Protein AF-0000000072076538 (afdb_homodimer)

pLDDT: mean 88.98, std 15.8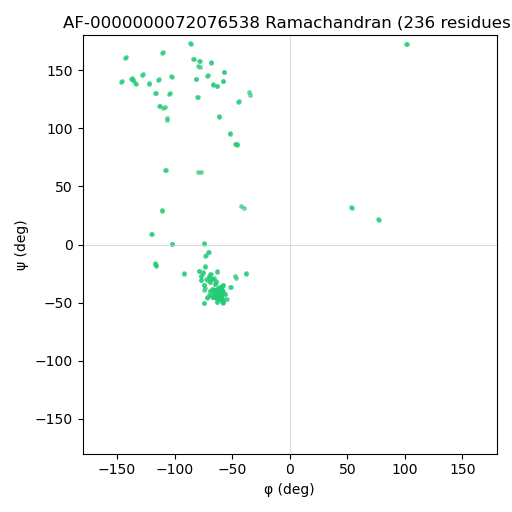, range [35.44, 98.56]

Radius of gyration: 20.73 Å; Cα contacts (8 Å, |Δi|>4): 293; chains: 2; bounding box: 27×73×49 Å

Structure (mmCIF, N/CA/C/O backbone):
data_AF-0000000072076538-model_v1
#
loop_
_entity.id
_entity.type
_entity.pdbx_description
1 polymer 'HxlR family transcriptional regulator'
#
loop_
_atom_site.group_PDB
_atom_site.id
_atom_site.type_symbol
_atom_site.label_atom_id
_atom_site.label_alt_id
_atom_site.label_comp_id
_atom_site.label_asym_id
_atom_site.label_entity_id
_atom_site.label_seq_id
_atom_site.pdbx_PDB_ins_code
_atom_site.Cartn_x
_atom_site.Cartn_y
_atom_site.Cartn_z
_atom_site.occupancy
_atom_site.B_iso_or_equiv
_atom_site.auth_seq_id
_atom_site.auth_comp_id
_atom_site.auth_asym_id
_atom_site.auth_atom_id
_atom_site.pdbx_PDB_model_num
ATOM 1 N N . MET A 1 1 ? 7.16 34.156 0.889 1 35.44 1 MET A N 1
ATOM 2 C CA . MET A 1 1 ? 7.516 33.219 -0.181 1 35.44 1 MET A CA 1
ATOM 3 C C . MET A 1 1 ? 6.379 32.25 -0.45 1 35.44 1 MET A C 1
ATOM 5 O O . MET A 1 1 ? 5.859 31.609 0.477 1 35.44 1 MET A O 1
ATOM 9 N N . ARG A 1 2 ? 5.633 32.438 -1.339 1 42 2 ARG A N 1
ATOM 10 C CA . ARG A 1 2 ? 4.449 31.688 -1.769 1 42 2 ARG A CA 1
ATOM 11 C C . ARG A 1 2 ? 4.73 30.188 -1.84 1 42 2 ARG A C 1
ATOM 13 O O . ARG A 1 2 ? 5.652 29.766 -2.537 1 42 2 ARG A O 1
ATOM 20 N N . LYS A 1 3 ? 4.543 29.547 -0.643 1 49.81 3 LYS A N 1
ATOM 21 C CA . LYS A 1 3 ? 4.961 28.156 -0.48 1 49.81 3 LYS A CA 1
ATOM 22 C C . LYS A 1 3 ? 4.52 27.312 -1.669 1 49.81 3 LYS A C 1
ATOM 24 O O . LYS A 1 3 ? 3.354 27.344 -2.066 1 49.81 3 LYS A O 1
ATOM 29 N N . ASN A 1 4 ? 5.406 27.344 -2.715 1 45.56 4 ASN A N 1
ATOM 30 C CA . ASN A 1 4 ? 5.152 26.672 -3.99 1 45.56 4 ASN A CA 1
ATOM 31 C C . ASN A 1 4 ? 4.496 25.312 -3.795 1 45.56 4 ASN A C 1
ATOM 33 O O . ASN A 1 4 ? 5.117 24.281 -4.059 1 45.56 4 ASN A O 1
ATOM 37 N N . ILE A 1 5 ? 3.754 25.281 -2.785 1 50.38 5 ILE A N 1
ATOM 38 C CA . ILE A 1 5 ? 3.004 24.047 -2.521 1 50.38 5 ILE A CA 1
ATOM 39 C C . ILE A 1 5 ? 2.312 23.578 -3.799 1 50.38 5 ILE A C 1
ATOM 41 O O . ILE A 1 5 ? 2.129 22.375 -4.008 1 50.38 5 ILE A O 1
ATOM 45 N N . PHE A 1 6 ? 1.953 24.516 -4.805 1 49.22 6 PHE A N 1
ATOM 46 C CA . PHE A 1 6 ? 1.071 24.281 -5.941 1 49.22 6 PHE A CA 1
ATOM 47 C C . PHE A 1 6 ? 1.783 23.453 -7.016 1 49.22 6 PHE A C 1
ATOM 49 O O . PHE A 1 6 ? 1.155 23 -7.969 1 49.22 6 PHE A O 1
ATOM 56 N N . LEU A 1 7 ? 3.029 23.5 -7.039 1 49.69 7 LEU A N 1
ATOM 57 C CA . LEU A 1 7 ? 3.654 22.922 -8.227 1 49.69 7 LEU A CA 1
ATOM 58 C C . LEU A 1 7 ? 3.592 21.391 -8.18 1 49.69 7 LEU A C 1
ATOM 60 O O . LEU A 1 7 ? 4.297 20.719 -8.93 1 49.69 7 LEU A O 1
ATOM 64 N N . LEU A 1 8 ? 3.018 20.984 -7.16 1 54.16 8 LEU A N 1
ATOM 65 C CA . LEU A 1 8 ? 3.031 19.516 -7.18 1 54.16 8 LEU A CA 1
ATOM 66 C C . LEU A 1 8 ? 1.934 18.984 -8.086 1 54.16 8 LEU A C 1
ATOM 68 O O . LEU A 1 8 ? 0.91 19.641 -8.289 1 54.16 8 LEU A O 1
ATOM 72 N N . PRO A 1 9 ? 2.277 18.188 -8.953 1 51.66 9 PRO A N 1
ATOM 73 C CA . PRO A 1 9 ? 1.287 17.656 -9.898 1 51.66 9 PRO A CA 1
ATOM 74 C C . PRO A 1 9 ? -0.091 17.469 -9.266 1 51.66 9 PRO A C 1
ATOM 76 O O . PRO A 1 9 ? -0.195 17.234 -8.062 1 51.66 9 PRO A O 1
ATOM 79 N N . THR A 1 10 ? -1.035 18.031 -9.977 1 51.94 10 THR A N 1
ATOM 80 C CA . THR A 1 10 ? -2.441 17.984 -9.594 1 51.94 10 THR A CA 1
ATOM 81 C C . THR A 1 10 ? -2.832 16.578 -9.141 1 51.94 10 THR A C 1
ATOM 83 O O . THR A 1 10 ? -2.383 15.594 -9.727 1 51.94 10 THR A O 1
ATOM 86 N N . ALA A 1 11 ? -3.342 16.422 -7.98 1 52.22 11 ALA A N 1
ATOM 87 C CA . ALA A 1 11 ? -3.854 15.195 -7.387 1 52.22 11 ALA A CA 1
ATOM 88 C C . ALA A 1 11 ? -4.586 14.352 -8.422 1 52.22 11 ALA A C 1
ATOM 90 O O . ALA A 1 11 ? -4.871 13.172 -8.18 1 52.22 11 ALA A O 1
ATOM 91 N N . GLY A 1 12 ? -5.105 14.992 -9.516 1 48.94 12 GLY A N 1
ATOM 92 C CA . GLY A 1 12 ? -5.898 14.258 -10.492 1 48.94 12 GLY A CA 1
ATOM 93 C C . GLY A 1 12 ? -5.102 13.195 -11.234 1 48.94 12 GLY A C 1
ATOM 94 O O . GLY A 1 12 ? -5.676 12.328 -11.891 1 48.94 12 GLY A O 1
ATOM 95 N N . SER A 1 13 ? -3.885 13.5 -11.438 1 57.84 13 SER A N 1
ATOM 96 C CA . SER A 1 13 ? -3.137 12.547 -12.25 1 57.84 13 SER A CA 1
ATOM 97 C C . SER A 1 13 ? -2.855 11.266 -11.484 1 57.84 13 SER A C 1
ATOM 99 O O . SER A 1 13 ? -2.863 11.258 -10.25 1 57.84 13 SER A O 1
ATOM 101 N N . GLU A 1 14 ? -2.861 10.125 -12.172 1 72.12 14 GLU A N 1
ATOM 102 C CA . GLU A 1 14 ? -2.674 8.797 -11.594 1 72.12 14 GLU A CA 1
ATOM 103 C C . GLU A 1 14 ? -1.41 8.742 -10.742 1 72.12 14 GLU A C 1
ATOM 105 O O . GLU A 1 14 ? -0.301 8.898 -11.25 1 72.12 14 GLU A O 1
ATOM 110 N N . CYS A 1 15 ? -1.519 8.922 -9.484 1 86 15 CYS A N 1
ATOM 111 C CA . CYS A 1 15 ? -0.41 8.812 -8.539 1 86 15 CYS A CA 1
ATOM 112 C C . CYS A 1 15 ? 0.175 7.402 -8.555 1 86 15 CYS A C 1
ATOM 114 O O . CYS A 1 15 ? -0.508 6.438 -8.211 1 86 15 CYS A O 1
ATOM 116 N N . PRO A 1 16 ? 1.368 7.316 -9.094 1 91.38 16 PRO A N 1
ATOM 117 C CA . PRO A 1 16 ? 1.986 5.996 -9.195 1 91.38 16 PRO A CA 1
ATOM 118 C C . PRO A 1 16 ? 1.987 5.238 -7.871 1 91.38 16 PRO A C 1
ATOM 120 O O . PRO A 1 16 ? 1.795 4.02 -7.852 1 91.38 16 PRO A O 1
ATOM 123 N N . MET A 1 17 ? 2.182 5.965 -6.824 1 94.19 17 MET A N 1
ATOM 124 C CA . MET A 1 17 ? 2.201 5.305 -5.523 1 94.19 17 MET A CA 1
ATOM 125 C C . MET A 1 17 ? 0.845 4.684 -5.207 1 94.19 17 MET A C 1
ATOM 127 O O . MET A 1 17 ? 0.774 3.553 -4.719 1 94.19 17 MET A O 1
ATOM 131 N N . VAL A 1 18 ? -0.155 5.418 -5.535 1 93 18 VAL A N 1
ATOM 132 C CA . VAL A 1 18 ? -1.506 4.918 -5.301 1 93 18 VAL A CA 1
ATOM 133 C C . VAL A 1 18 ? -1.766 3.695 -6.176 1 93 18 VAL A C 1
ATOM 135 O O . VAL A 1 18 ? -2.369 2.719 -5.723 1 93 18 VAL A O 1
ATOM 138 N N . GLY A 1 19 ? -1.309 3.742 -7.398 1 92.69 19 GLY A N 1
ATOM 139 C CA . GLY A 1 19 ? -1.406 2.58 -8.266 1 92.69 19 GLY A CA 1
ATOM 140 C C . GLY A 1 19 ? -0.761 1.34 -7.676 1 92.69 19 GLY A C 1
ATOM 141 O O . GLY A 1 19 ? -1.318 0.244 -7.762 1 92.69 19 GLY A O 1
ATOM 142 N N . PHE A 1 20 ? 0.38 1.576 -7.105 1 95 20 PHE A N 1
ATOM 143 C CA . PHE A 1 20 ? 1.08 0.465 -6.473 1 95 20 PHE A CA 1
ATOM 144 C C . PHE A 1 20 ? 0.277 -0.081 -5.297 1 95 20 PHE A C 1
ATOM 146 O O . PHE A 1 20 ? 0.105 -1.295 -5.164 1 95 20 PHE A O 1
ATOM 153 N N . VAL A 1 21 ? -0.192 0.798 -4.508 1 94.81 21 VAL A N 1
ATOM 154 C CA . VAL A 1 21 ? -0.945 0.396 -3.326 1 94.81 21 VAL A CA 1
ATOM 155 C C . VAL A 1 21 ? -2.188 -0.387 -3.746 1 94.81 21 VAL A C 1
ATOM 157 O O . VAL A 1 21 ? -2.523 -1.402 -3.133 1 94.81 21 VAL A O 1
ATOM 160 N N . ASN A 1 22 ? -2.777 0.003 -4.809 1 92.38 22 ASN A N 1
ATOM 161 C CA . ASN A 1 22 ? -3.965 -0.688 -5.301 1 92.38 22 ASN A CA 1
ATOM 162 C C . ASN A 1 22 ? -3.641 -2.111 -5.746 1 92.38 22 ASN A C 1
ATOM 164 O O . ASN A 1 22 ? -4.477 -3.008 -5.633 1 92.38 22 ASN A O 1
ATOM 168 N N . LEU A 1 23 ? -2.48 -2.32 -6.172 1 93.38 23 LEU A N 1
ATOM 169 C CA . LEU A 1 23 ? -2.025 -3.623 -6.645 1 93.38 23 LEU A CA 1
ATOM 170 C C . LEU A 1 23 ? -1.913 -4.613 -5.492 1 93.38 23 LEU A C 1
ATOM 172 O O . LEU A 1 23 ? -2.193 -5.805 -5.66 1 93.38 23 LEU A O 1
ATOM 176 N N . ILE A 1 24 ? -1.573 -4.047 -4.34 1 94.5 24 ILE A N 1
ATOM 177 C CA . ILE A 1 24 ? -1.236 -4.965 -3.258 1 94.5 24 ILE A CA 1
ATOM 178 C C . ILE A 1 24 ? -2.184 -4.746 -2.08 1 94.5 24 ILE A C 1
ATOM 180 O O . ILE A 1 24 ? -1.953 -5.27 -0.987 1 94.5 24 ILE A O 1
ATOM 184 N N . ALA A 1 25 ? -3.18 -3.975 -2.303 1 93.19 25 ALA A N 1
ATOM 185 C CA . ALA A 1 25 ? -4.145 -3.721 -1.237 1 93.19 25 ALA A CA 1
ATOM 186 C C . ALA A 1 25 ? -4.949 -4.977 -0.915 1 93.19 25 ALA A C 1
ATOM 188 O O . ALA A 1 25 ? -5.109 -5.855 -1.767 1 93.19 25 ALA A O 1
ATOM 189 N N . GLY A 1 26 ? -5.488 -5 0.333 1 89.31 26 GLY A N 1
ATOM 190 C CA . GLY A 1 26 ? -6.27 -6.137 0.797 1 89.31 26 GLY A CA 1
ATOM 191 C C . GLY A 1 26 ? -5.492 -7.062 1.711 1 89.31 26 GLY A C 1
ATOM 192 O O . GLY A 1 26 ? -4.262 -7.008 1.755 1 89.31 26 GLY A O 1
ATOM 193 N N . LYS A 1 27 ? -6.188 -7.938 2.217 1 90.44 27 LYS A N 1
ATOM 194 C CA . LYS A 1 27 ? -5.629 -8.781 3.268 1 90.44 27 LYS A CA 1
ATOM 195 C C . LYS A 1 27 ? -4.727 -9.867 2.682 1 90.44 27 LYS A C 1
ATOM 197 O O . LYS A 1 27 ? -3.742 -10.266 3.307 1 90.44 27 LYS A O 1
ATOM 202 N N . TRP A 1 28 ? -4.98 -10.164 1.382 1 95.19 28 TRP A N 1
ATOM 203 C CA . TRP A 1 28 ? -4.426 -11.43 0.92 1 95.19 28 TRP A CA 1
ATOM 204 C C . TRP A 1 28 ? -3.383 -11.203 -0.17 1 95.19 28 TRP A C 1
ATOM 206 O O . TRP A 1 28 ? -2.574 -12.086 -0.459 1 95.19 28 TRP A O 1
ATOM 216 N N . ALA A 1 29 ? -3.402 -10.062 -0.764 1 96.06 29 ALA A N 1
ATOM 217 C CA . ALA A 1 29 ? -2.541 -9.828 -1.92 1 96.06 29 ALA A CA 1
ATOM 218 C C . ALA A 1 29 ? -1.073 -10.039 -1.561 1 96.06 29 ALA A C 1
ATOM 220 O O . ALA A 1 29 ? -0.38 -10.836 -2.197 1 96.06 29 ALA A O 1
ATOM 221 N N . ILE A 1 30 ? -0.635 -9.445 -0.495 1 96.31 30 ILE A N 1
ATOM 222 C CA . ILE A 1 30 ? 0.776 -9.5 -0.13 1 96.31 30 ILE A CA 1
ATOM 223 C C . ILE A 1 30 ? 1.127 -10.906 0.356 1 96.31 30 ILE A C 1
ATOM 225 O O . ILE A 1 30 ? 2.1 -11.5 -0.108 1 96.31 30 ILE A O 1
ATOM 229 N N . PRO A 1 31 ? 0.351 -11.539 1.201 1 94.94 31 PRO A N 1
ATOM 230 C CA . PRO A 1 31 ? 0.705 -12.883 1.652 1 94.94 31 PRO A CA 1
ATOM 231 C C . PRO A 1 31 ? 0.834 -13.875 0.5 1 94.94 31 PRO A C 1
ATOM 233 O O . PRO A 1 31 ? 1.725 -14.727 0.514 1 94.94 31 PRO A O 1
ATOM 236 N N . ILE A 1 32 ? 0.016 -13.719 -0.489 1 96.69 32 ILE A N 1
ATOM 237 C CA . ILE A 1 32 ? 0.059 -14.641 -1.622 1 96.69 32 ILE A CA 1
ATOM 238 C C . ILE A 1 32 ? 1.285 -14.344 -2.482 1 96.69 32 ILE A C 1
ATOM 240 O O . ILE A 1 32 ? 2.09 -15.234 -2.758 1 96.69 32 ILE A O 1
ATOM 244 N N . LEU A 1 33 ? 1.466 -13.086 -2.848 1 97.31 33 LEU A N 1
ATOM 245 C CA . LEU A 1 33 ? 2.564 -12.703 -3.729 1 97.31 33 LEU A CA 1
ATOM 246 C C . LEU A 1 33 ? 3.91 -13.008 -3.082 1 97.31 33 LEU A C 1
ATOM 248 O O . LEU A 1 33 ? 4.812 -13.539 -3.736 1 97.31 33 LEU A O 1
ATOM 252 N N . TYR A 1 34 ? 3.984 -12.648 -1.839 1 95.69 34 TYR A N 1
ATOM 253 C CA . TYR A 1 34 ? 5.258 -12.852 -1.156 1 95.69 34 TYR A CA 1
ATOM 254 C C . TYR A 1 34 ? 5.609 -14.328 -1.084 1 95.69 34 TYR A C 1
ATOM 256 O O . TYR A 1 34 ? 6.766 -14.711 -1.268 1 95.69 34 TYR A O 1
ATOM 264 N N . ARG A 1 35 ? 4.637 -15.195 -0.849 1 95.25 35 ARG A N 1
ATOM 265 C CA . ARG A 1 35 ? 4.859 -16.641 -0.829 1 95.25 35 ARG A CA 1
ATOM 266 C C . ARG A 1 35 ? 5.301 -17.141 -2.197 1 95.25 35 ARG A C 1
ATOM 268 O O . ARG A 1 35 ? 6.246 -17.922 -2.299 1 95.25 35 ARG A O 1
ATOM 275 N N . LEU A 1 36 ? 4.648 -16.688 -3.195 1 97.31 36 LEU A N 1
ATOM 276 C CA . LEU A 1 36 ? 5.008 -17.078 -4.551 1 97.31 36 LEU A CA 1
ATOM 277 C C . LEU A 1 36 ? 6.434 -16.656 -4.887 1 97.31 36 LEU A C 1
ATOM 279 O O . LEU A 1 36 ? 7.172 -17.391 -5.539 1 97.31 36 LEU A O 1
ATOM 283 N N . ILE A 1 37 ? 6.785 -15.484 -4.43 1 97.19 37 ILE A N 1
ATOM 284 C CA . ILE A 1 37 ? 8.133 -14.969 -4.652 1 97.19 37 ILE A CA 1
ATOM 285 C C . ILE A 1 37 ? 9.148 -15.875 -3.959 1 97.19 37 ILE A C 1
ATOM 287 O O . ILE A 1 37 ? 10.164 -16.25 -4.551 1 97.19 37 ILE A O 1
ATOM 291 N N . LEU A 1 38 ? 8.875 -16.266 -2.783 1 94.12 38 LEU A N 1
ATOM 292 C CA . LEU A 1 38 ? 9.797 -17.094 -2.006 1 94.12 38 LEU A CA 1
ATOM 293 C C . LEU A 1 38 ? 9.906 -18.5 -2.592 1 94.12 38 LEU A C 1
ATOM 295 O O . LEU A 1 38 ? 10.992 -19.078 -2.633 1 94.12 38 LEU A O 1
ATOM 299 N N . ILE A 1 39 ? 8.758 -19.094 -2.969 1 94.38 39 ILE A N 1
ATOM 300 C CA . ILE A 1 39 ? 8.758 -20.422 -3.564 1 94.38 39 ILE A CA 1
ATOM 301 C C . ILE A 1 39 ? 9.523 -20.391 -4.887 1 94.38 39 ILE A C 1
ATOM 303 O O . ILE A 1 39 ? 10.383 -21.234 -5.133 1 94.38 39 ILE A O 1
ATOM 307 N N . ASP A 1 40 ? 9.18 -19.391 -5.754 1 96.31 40 ASP A N 1
ATOM 308 C CA . ASP A 1 40 ? 9.82 -19.141 -7.043 1 96.31 40 ASP A CA 1
ATOM 309 C C . ASP A 1 40 ? 9.844 -20.406 -7.906 1 96.31 40 ASP A C 1
ATOM 311 O O . ASP A 1 40 ? 10.859 -20.719 -8.516 1 96.31 40 ASP A O 1
ATOM 315 N N . GLU A 1 41 ? 8.945 -21.219 -7.832 1 97.19 41 GLU A N 1
ATOM 316 C CA . GLU A 1 41 ? 8.664 -22.422 -8.617 1 97.19 41 GLU A CA 1
ATOM 317 C C . GLU A 1 41 ? 7.168 -22.609 -8.844 1 97.19 41 GLU A C 1
ATOM 319 O O . GLU A 1 41 ? 6.355 -21.953 -8.18 1 97.19 41 GLU A O 1
ATOM 324 N N . PRO A 1 42 ? 6.793 -23.422 -9.859 1 97.94 42 PRO A N 1
ATOM 325 C CA . PRO A 1 42 ? 5.363 -23.688 -10.047 1 97.94 42 PRO A CA 1
ATOM 326 C C . PRO A 1 42 ? 4.707 -24.297 -8.812 1 97.94 42 PRO A C 1
ATOM 328 O O . PRO A 1 42 ? 5.316 -25.125 -8.125 1 97.94 42 PRO A O 1
ATOM 331 N N . VAL A 1 43 ? 3.482 -23.828 -8.562 1 97.38 43 VAL A N 1
ATOM 332 C CA . VAL A 1 43 ? 2.76 -24.312 -7.391 1 97.38 43 VAL A CA 1
ATOM 333 C C . VAL A 1 43 ? 1.304 -24.594 -7.758 1 97.38 43 VAL A C 1
ATOM 335 O O . VAL A 1 43 ? 0.713 -23.875 -8.57 1 97.38 43 VAL A O 1
ATOM 338 N N . ARG A 1 44 ? 0.816 -25.656 -7.133 1 97.25 44 ARG A N 1
ATOM 339 C CA . ARG A 1 44 ? -0.592 -25.969 -7.355 1 97.25 44 ARG A CA 1
ATOM 340 C C . ARG A 1 44 ? -1.486 -25.156 -6.43 1 97.25 44 ARG A C 1
ATOM 342 O O . ARG A 1 44 ? -1.04 -24.672 -5.383 1 97.25 44 ARG A O 1
ATOM 349 N N . PHE A 1 45 ? -2.773 -25.062 -6.863 1 97.56 45 PHE A N 1
ATOM 350 C CA . PHE A 1 45 ? -3.754 -24.266 -6.137 1 97.56 45 PHE A CA 1
ATOM 351 C C . PHE A 1 45 ? -3.848 -24.719 -4.68 1 97.56 45 PHE A C 1
ATOM 353 O O . PHE A 1 45 ? -3.752 -23.891 -3.766 1 97.56 45 PHE A O 1
ATOM 360 N N . SER A 1 46 ? -3.928 -25.953 -4.512 1 96.12 46 SER A N 1
ATOM 361 C CA . SER A 1 46 ? -4.133 -26.516 -3.18 1 96.12 46 SER A CA 1
ATOM 362 C C . SER A 1 46 ? -2.924 -26.281 -2.283 1 96.12 46 SER A C 1
ATOM 364 O O . SER A 1 46 ? -3.072 -26.016 -1.086 1 96.12 46 SER A O 1
ATOM 366 N N . GLU A 1 47 ? -1.764 -26.375 -2.799 1 95.12 47 GLU A N 1
ATOM 367 C CA . GLU A 1 47 ? -0.531 -26.125 -2.061 1 95.12 47 GLU A CA 1
ATOM 368 C C . GLU A 1 47 ? -0.454 -24.656 -1.62 1 95.12 47 GLU A C 1
ATOM 370 O O . GLU A 1 47 ? -0.073 -24.375 -0.484 1 95.12 47 GLU A O 1
ATOM 375 N N . LEU A 1 48 ? -0.802 -23.797 -2.543 1 95.69 48 LEU A N 1
ATOM 376 C CA . LEU A 1 48 ? -0.793 -22.375 -2.232 1 95.69 48 LEU A CA 1
ATOM 377 C C . LEU A 1 48 ? -1.84 -22.031 -1.175 1 95.69 48 LEU A C 1
ATOM 379 O O . LEU A 1 48 ? -1.575 -21.25 -0.258 1 95.69 48 LEU A O 1
ATOM 383 N N . GLN A 1 49 ? -2.969 -22.625 -1.318 1 95.62 49 GLN A N 1
ATOM 384 C CA . GLN A 1 49 ? -4.031 -22.391 -0.344 1 95.62 49 GLN A CA 1
ATOM 385 C C . GLN A 1 49 ? -3.586 -22.797 1.059 1 95.62 49 GLN A C 1
ATOM 387 O O . GLN A 1 49 ? -3.84 -22.094 2.029 1 95.62 49 GLN A O 1
ATOM 392 N N . ARG A 1 50 ? -2.9 -23.891 1.185 1 93.44 50 ARG A N 1
ATOM 393 C CA . ARG A 1 50 ? -2.395 -24.375 2.467 1 93.44 50 ARG A CA 1
ATOM 394 C C . ARG A 1 50 ? -1.341 -23.422 3.029 1 93.44 50 ARG A C 1
ATOM 396 O O . ARG A 1 50 ? -1.324 -23.156 4.23 1 93.44 50 ARG A O 1
ATOM 403 N N . ALA A 1 51 ? -0.561 -22.953 2.168 1 91.38 51 ALA A N 1
ATOM 404 C CA . ALA A 1 51 ? 0.546 -22.094 2.572 1 91.38 51 ALA A CA 1
ATOM 405 C C . ALA A 1 51 ? 0.036 -20.734 3.068 1 91.38 51 ALA A C 1
ATOM 407 O O . ALA A 1 51 ? 0.724 -20.047 3.824 1 91.38 51 ALA A O 1
ATOM 408 N N . VAL A 1 52 ? -1.118 -20.297 2.588 1 92.69 52 VAL A N 1
ATOM 409 C CA . VAL A 1 52 ? -1.645 -18.984 2.955 1 92.69 52 VAL A CA 1
ATOM 410 C C . VAL A 1 52 ? -2.885 -19.156 3.83 1 92.69 52 VAL A C 1
ATOM 412 O O . VAL A 1 52 ? -3.715 -18.25 3.922 1 92.69 52 VAL A O 1
ATOM 415 N N . ASP A 1 53 ? -2.943 -20.188 4.562 1 90.75 53 ASP A N 1
ATOM 416 C CA . ASP A 1 53 ? -4.062 -20.453 5.465 1 90.75 53 ASP A CA 1
ATOM 417 C C . ASP A 1 53 ? -4.145 -19.375 6.551 1 90.75 53 ASP A C 1
ATOM 419 O O . ASP A 1 53 ? -3.119 -18.906 7.039 1 90.75 53 ASP A O 1
ATOM 423 N N . PRO A 1 54 ? -5.539 -18.922 6.781 1 91.94 54 PRO A N 1
ATOM 424 C CA . PRO A 1 54 ? -6.852 -19.484 6.449 1 91.94 54 PRO A CA 1
ATOM 425 C C . PRO A 1 54 ? -7.547 -18.719 5.324 1 91.94 54 PRO A C 1
ATOM 427 O O . PRO A 1 54 ? -8.672 -18.25 5.5 1 91.94 54 PRO A O 1
ATOM 430 N N . ILE A 1 55 ? -7.102 -18.656 4.141 1 94.25 55 ILE A N 1
ATOM 431 C CA . ILE A 1 55 ? -7.734 -18 2.998 1 94.25 55 ILE A CA 1
ATOM 432 C C . ILE A 1 55 ? -8.805 -18.922 2.41 1 94.25 55 ILE A C 1
ATOM 434 O O . ILE A 1 55 ? -8.633 -20.141 2.369 1 94.25 55 ILE A O 1
ATOM 438 N N . THR A 1 56 ? -9.938 -18.359 1.954 1 97 56 THR A N 1
ATOM 439 C CA . THR A 1 56 ? -10.961 -19.141 1.277 1 97 56 THR A CA 1
ATOM 440 C C . THR A 1 56 ? -10.562 -19.422 -0.168 1 97 56 THR A C 1
ATOM 442 O O . THR A 1 56 ? -9.75 -18.688 -0.745 1 97 56 THR A O 1
ATOM 445 N N . GLN A 1 57 ? -11.133 -20.438 -0.737 1 97.44 57 GLN A N 1
ATOM 446 C CA . GLN A 1 57 ? -10.898 -20.766 -2.139 1 97.44 57 GLN A CA 1
ATOM 447 C C . GLN A 1 57 ? -11.312 -19.625 -3.053 1 97.44 57 GLN A C 1
ATOM 449 O O . GLN A 1 57 ? -10.617 -19.312 -4.02 1 97.44 57 GLN A O 1
ATOM 454 N N . LYS A 1 58 ? -12.367 -19.047 -2.711 1 97.94 58 LYS A N 1
ATOM 455 C CA . LYS A 1 58 ? -12.891 -17.953 -3.512 1 97.94 58 LYS A CA 1
ATOM 456 C C . LYS A 1 58 ? -11.914 -16.781 -3.547 1 97.94 58 LYS A C 1
ATOM 458 O O . LYS A 1 58 ? -11.633 -16.234 -4.617 1 97.94 58 LYS A O 1
ATOM 463 N N . GLU A 1 59 ? -11.367 -16.422 -2.418 1 97.69 59 GLU A N 1
ATOM 464 C CA . GLU A 1 59 ? -10.453 -15.289 -2.324 1 97.69 59 GLU A CA 1
ATOM 465 C C . GLU A 1 59 ? -9.133 -15.578 -3.02 1 97.69 59 GLU A C 1
ATOM 467 O O . GLU A 1 59 ? -8.555 -14.703 -3.666 1 97.69 59 GLU A O 1
ATOM 472 N N . LEU A 1 60 ? -8.656 -16.781 -2.873 1 98 60 LEU A N 1
ATOM 473 C CA . LEU A 1 60 ? -7.422 -17.141 -3.561 1 98 60 LEU A CA 1
ATOM 474 C C . LEU A 1 60 ? -7.609 -17.094 -5.074 1 98 60 LEU A C 1
ATOM 476 O O . LEU A 1 60 ? -6.758 -16.562 -5.789 1 98 60 LEU A O 1
ATOM 480 N N . THR A 1 61 ? -8.742 -17.625 -5.559 1 98.25 61 THR A N 1
ATOM 481 C CA . THR A 1 61 ? -9.055 -17.578 -6.984 1 98.25 61 THR A CA 1
ATOM 482 C C . THR A 1 61 ? -9.102 -16.141 -7.48 1 98.25 61 THR A C 1
ATOM 484 O O . THR A 1 61 ? -8.5 -15.812 -8.508 1 98.25 61 THR A O 1
ATOM 487 N N . ARG A 1 62 ? -9.758 -15.344 -6.758 1 97.94 62 ARG A N 1
ATOM 488 C CA . ARG A 1 62 ? -9.898 -13.938 -7.121 1 97.94 62 ARG A CA 1
ATOM 489 C C . ARG A 1 62 ? -8.539 -13.258 -7.219 1 97.94 62 ARG A C 1
ATOM 491 O O . ARG A 1 62 ? -8.258 -12.539 -8.188 1 97.94 62 ARG A O 1
ATOM 498 N N . GLN A 1 63 ? -7.688 -13.484 -6.254 1 97.94 63 GLN A N 1
ATOM 499 C CA . GLN A 1 63 ? -6.367 -12.859 -6.23 1 97.94 63 GLN A CA 1
ATOM 500 C C . GLN A 1 63 ? -5.508 -13.352 -7.387 1 97.94 63 GLN A C 1
ATOM 502 O O . GLN A 1 63 ? -4.848 -12.555 -8.062 1 97.94 63 GLN A O 1
ATOM 507 N N . LEU A 1 64 ? -5.508 -14.625 -7.613 1 98.19 64 LEU A N 1
ATOM 508 C CA . LEU A 1 64 ? -4.684 -15.211 -8.672 1 98.19 64 LEU A CA 1
ATOM 509 C C . LEU A 1 64 ? -5.117 -14.695 -10.039 1 98.19 64 LEU A C 1
ATOM 511 O O . LEU A 1 64 ? -4.273 -14.414 -10.898 1 98.19 64 LEU A O 1
ATOM 515 N N . ARG A 1 65 ? -6.41 -14.539 -10.203 1 97.56 65 ARG A N 1
ATOM 516 C CA . ARG A 1 65 ? -6.918 -13.969 -11.445 1 97.56 65 ARG A CA 1
ATOM 517 C C . ARG A 1 65 ? -6.426 -12.539 -11.633 1 97.56 65 ARG A C 1
ATOM 519 O O . ARG A 1 65 ? -6.023 -12.148 -12.734 1 97.56 65 ARG A O 1
ATOM 526 N N . GLN A 1 66 ? -6.473 -11.773 -10.617 1 96.62 66 GLN A N 1
ATOM 527 C CA . GLN A 1 66 ? -6.016 -10.383 -10.68 1 96.62 66 GLN A CA 1
ATOM 528 C C . GLN A 1 66 ? -4.52 -10.312 -10.977 1 96.62 66 GLN A C 1
ATOM 530 O O . GLN A 1 66 ? -4.082 -9.5 -11.789 1 96.62 66 GLN A O 1
ATOM 535 N N . PHE A 1 67 ? -3.779 -11.195 -10.336 1 97.62 67 PHE A N 1
ATOM 536 C CA . PHE A 1 67 ? -2.338 -11.211 -10.555 1 97.62 67 PHE A CA 1
ATOM 537 C C . PHE A 1 67 ? -2.018 -11.617 -11.992 1 97.62 67 PHE A C 1
ATOM 539 O O . PHE A 1 67 ? -1.098 -11.07 -12.602 1 97.62 67 PHE A O 1
ATOM 546 N N . GLU A 1 68 ? -2.758 -12.578 -12.461 1 97.62 68 GLU A N 1
ATOM 547 C CA . GLU A 1 68 ? -2.576 -13.008 -13.844 1 97.62 68 GLU A CA 1
ATOM 548 C C . GLU A 1 68 ? -2.887 -11.875 -14.82 1 97.62 68 GLU A C 1
ATOM 550 O O . GLU A 1 68 ? -2.123 -11.625 -15.758 1 97.62 68 GLU A O 1
ATOM 555 N N . ALA A 1 69 ? -3.936 -11.164 -14.594 1 95.31 69 ALA A N 1
ATOM 556 C CA . ALA A 1 69 ? -4.367 -10.062 -15.445 1 95.31 69 ALA A CA 1
ATOM 557 C C . ALA A 1 69 ? -3.334 -8.938 -15.469 1 95.31 69 ALA A C 1
ATOM 559 O O . ALA A 1 69 ? -3.221 -8.203 -16.453 1 95.31 69 ALA A O 1
ATOM 560 N N . ARG A 1 70 ? -2.52 -8.875 -14.422 1 95.19 70 ARG A N 1
ATOM 561 C CA . ARG A 1 70 ? -1.533 -7.805 -14.305 1 95.19 70 ARG A CA 1
ATOM 562 C C . ARG A 1 70 ? -0.139 -8.305 -14.672 1 95.19 70 ARG A C 1
ATOM 564 O O . ARG A 1 70 ? 0.845 -7.574 -14.523 1 95.19 70 ARG A O 1
ATOM 571 N N . GLY A 1 71 ? -0.104 -9.555 -15.016 1 96.69 71 GLY A N 1
ATOM 572 C CA . GLY A 1 71 ? 1.154 -10.117 -15.477 1 96.69 71 GLY A CA 1
ATOM 573 C C . GLY A 1 71 ? 2.121 -10.422 -14.344 1 96.69 71 GLY A C 1
ATOM 574 O O . GLY A 1 71 ? 3.33 -10.516 -14.562 1 96.69 71 GLY A O 1
ATOM 575 N N . LEU A 1 72 ? 1.646 -10.562 -13.156 1 97.94 72 LEU A N 1
ATOM 576 C CA . LEU A 1 72 ? 2.494 -10.828 -12 1 97.94 72 LEU A CA 1
ATOM 577 C C . LEU A 1 72 ? 2.641 -12.328 -11.7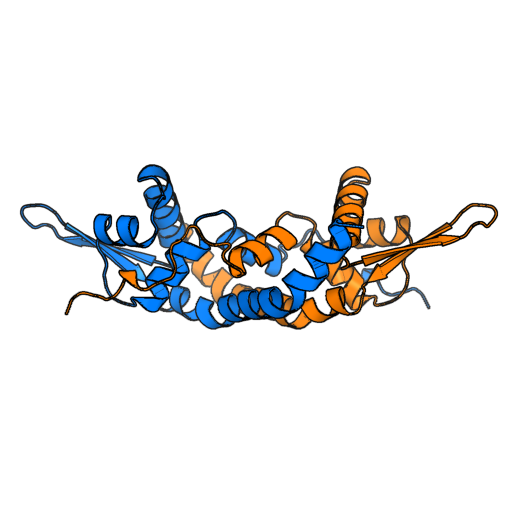66 1 97.94 72 LEU A C 1
ATOM 579 O O . LEU A 1 72 ? 3.596 -12.773 -11.125 1 97.94 72 LEU A O 1
ATOM 583 N N . VAL A 1 73 ? 1.645 -13.109 -12.234 1 98.38 73 VAL A N 1
ATOM 584 C CA . VAL A 1 73 ? 1.589 -14.562 -12.078 1 98.38 73 VAL A CA 1
ATOM 585 C C . VAL A 1 73 ? 1.157 -15.211 -13.391 1 98.38 73 VAL A C 1
ATOM 587 O O . VAL A 1 73 ? 0.305 -14.672 -14.102 1 98.38 73 VAL A O 1
ATOM 590 N N . THR A 1 74 ? 1.754 -16.328 -13.695 1 98.31 74 THR A N 1
ATOM 591 C CA . THR A 1 74 ? 1.302 -17.109 -14.844 1 98.31 74 THR A CA 1
ATOM 592 C C . THR A 1 74 ? 0.469 -18.312 -14.383 1 98.31 74 THR A C 1
ATOM 594 O O . THR A 1 74 ? 0.681 -18.828 -13.289 1 98.31 74 THR A O 1
ATOM 597 N N . ARG A 1 75 ? -0.463 -18.578 -15.141 1 97.88 75 ARG A N 1
ATOM 598 C CA . ARG A 1 75 ? -1.29 -19.781 -14.984 1 97.88 75 ARG A CA 1
ATOM 599 C C . ARG A 1 75 ? -1.079 -20.75 -16.141 1 97.88 75 ARG A C 1
ATOM 601 O O . ARG A 1 75 ? -1.315 -20.391 -17.297 1 97.88 75 ARG A O 1
ATOM 608 N N . GLN A 1 76 ? -0.613 -21.984 -15.867 1 98 76 GLN A N 1
ATOM 609 C CA . GLN A 1 76 ? -0.384 -22.984 -16.906 1 98 76 GLN A CA 1
ATOM 610 C C . GLN A 1 76 ? -1.298 -24.188 -16.703 1 98 76 GLN A C 1
ATOM 612 O O . GLN A 1 76 ? -1.34 -24.781 -15.617 1 98 76 GLN A O 1
ATOM 617 N N . VAL A 1 77 ? -1.938 -24.547 -17.766 1 97.12 77 VAL A N 1
ATOM 618 C CA . VAL A 1 77 ? -2.859 -25.672 -17.734 1 97.12 77 VAL A CA 1
ATOM 619 C C . VAL A 1 77 ? -2.219 -26.891 -18.391 1 97.12 77 VAL A C 1
ATOM 621 O O . VAL A 1 77 ? -1.632 -26.781 -19.469 1 97.12 77 VAL A O 1
ATOM 624 N N . PHE A 1 78 ? -2.219 -28.047 -17.781 1 96.5 78 PHE A N 1
ATOM 625 C CA . PHE A 1 78 ? -1.734 -29.312 -18.328 1 96.5 78 PHE A CA 1
ATOM 626 C C . PHE A 1 78 ? -2.895 -30.266 -18.609 1 96.5 78 PHE A C 1
ATOM 628 O O . PHE A 1 78 ? -3.629 -30.641 -17.703 1 96.5 78 PHE A O 1
ATOM 635 N N . ALA A 1 79 ? -3.055 -30.594 -19.828 1 94.19 79 ALA A N 1
ATOM 636 C CA . ALA A 1 79 ? -4.121 -31.5 -20.281 1 94.19 79 ALA A CA 1
ATOM 637 C C . ALA A 1 79 ? -3.771 -32.938 -19.969 1 94.19 79 ALA A C 1
ATOM 639 O O . ALA A 1 79 ? -3.547 -33.75 -20.891 1 94.19 79 ALA A O 1
ATOM 640 N N . GLU A 1 80 ? -3.629 -33.312 -18.875 1 93.5 80 GLU A N 1
ATOM 641 C CA . GLU A 1 80 ? -3.402 -34.688 -18.422 1 93.5 80 GLU A CA 1
ATOM 642 C C . GLU A 1 80 ? -4.609 -35.219 -17.656 1 93.5 80 GLU A C 1
ATOM 644 O O . GLU A 1 80 ? -5.629 -34.531 -17.531 1 93.5 80 GLU A O 1
ATOM 649 N N . VAL A 1 81 ? -4.672 -36.531 -17.453 1 92.62 81 VAL A N 1
ATOM 650 C CA . VAL A 1 81 ? -5.746 -37.156 -16.688 1 92.62 81 VAL A CA 1
ATOM 651 C C . VAL A 1 81 ? -5.215 -37.594 -15.328 1 92.62 81 VAL A C 1
ATOM 653 O O . VAL A 1 81 ? -4.359 -38.469 -15.242 1 92.62 81 VAL A O 1
ATOM 656 N N . PRO A 1 82 ? -5.75 -36.75 -14.281 1 93.31 82 PRO A N 1
ATOM 657 C CA . PRO A 1 82 ? -6.645 -35.594 -14.211 1 93.31 82 PRO A CA 1
ATOM 658 C C . PRO A 1 82 ? -5.953 -34.281 -14.602 1 93.31 82 PRO A C 1
ATOM 660 O O . PRO A 1 82 ? -4.734 -34.156 -14.469 1 93.31 82 PRO A O 1
ATOM 663 N N . PRO A 1 83 ? -6.766 -33.344 -15.102 1 95.12 83 PRO A N 1
ATOM 664 C CA . PRO A 1 83 ? -6.16 -32.062 -15.484 1 95.12 83 PRO A CA 1
ATOM 665 C C . PRO A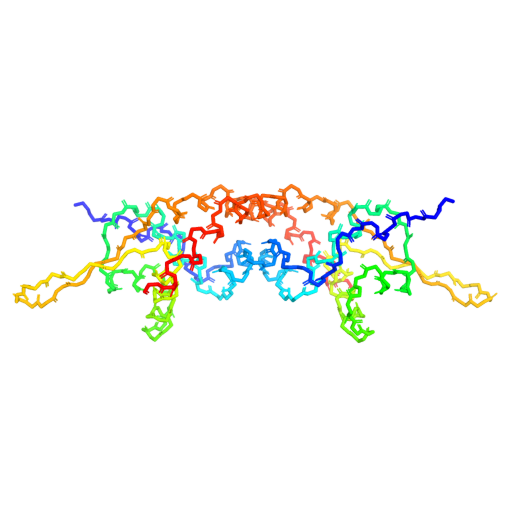 1 83 ? -5.426 -31.391 -14.328 1 95.12 83 PRO A C 1
ATOM 667 O O . PRO A 1 83 ? -5.84 -31.516 -13.172 1 95.12 83 PRO A O 1
ATOM 670 N N . ARG A 1 84 ? -4.359 -30.641 -14.664 1 94.69 84 ARG A N 1
ATOM 671 C CA . ARG A 1 84 ? -3.543 -29.984 -13.648 1 94.69 84 ARG A CA 1
ATOM 672 C C . ARG A 1 84 ? -3.252 -28.531 -14.039 1 94.69 84 ARG A C 1
ATOM 674 O O . ARG A 1 84 ? -3.016 -28.234 -15.211 1 94.69 84 ARG A O 1
ATOM 681 N N . VAL A 1 85 ? -3.342 -27.672 -12.992 1 97.56 85 VAL A N 1
ATOM 682 C CA . VAL A 1 85 ? -3.008 -26.266 -13.18 1 97.56 85 VAL A CA 1
ATOM 683 C C . VAL A 1 85 ? -1.897 -25.859 -12.211 1 97.56 85 VAL A C 1
ATOM 685 O O . VAL A 1 85 ? -1.906 -26.266 -11.047 1 97.56 85 VAL A O 1
ATOM 688 N N . GLU A 1 86 ? -0.964 -25.047 -12.781 1 98.38 86 GLU A N 1
ATOM 689 C CA . GLU A 1 86 ? 0.111 -24.547 -11.93 1 98.38 86 GLU A CA 1
ATOM 690 C C . GLU A 1 86 ? 0.227 -23.031 -12.047 1 98.38 86 GLU A C 1
ATOM 692 O O . GLU A 1 86 ? -0.003 -22.453 -13.117 1 98.38 86 GLU A O 1
ATOM 697 N N . TYR A 1 87 ? 0.579 -22.422 -10.992 1 98.56 87 TYR A N 1
ATOM 698 C CA . TYR A 1 87 ? 0.826 -20.984 -10.906 1 98.56 87 TYR A CA 1
ATOM 699 C C . TYR A 1 87 ? 2.295 -20.703 -10.617 1 98.56 87 TYR A C 1
ATOM 701 O O . TYR A 1 87 ? 2.932 -21.422 -9.844 1 98.56 87 TYR A O 1
ATOM 709 N N . GLN A 1 88 ? 2.789 -19.656 -11.234 1 98.44 88 GLN A N 1
ATOM 710 C CA . GLN A 1 88 ? 4.18 -19.281 -10.992 1 98.44 88 GLN A CA 1
ATOM 711 C C . GLN A 1 88 ? 4.355 -17.766 -11.062 1 98.44 88 GLN A C 1
ATOM 713 O O . GLN A 1 88 ? 3.768 -17.094 -11.914 1 98.44 88 GLN A O 1
ATOM 718 N N . ILE A 1 89 ? 5.168 -17.281 -10.156 1 98.5 89 ILE A N 1
ATOM 719 C CA . ILE A 1 89 ? 5.504 -15.859 -10.156 1 98.5 89 ILE A CA 1
ATOM 720 C C . ILE A 1 89 ? 6.312 -15.523 -11.406 1 98.5 89 ILE A C 1
ATOM 722 O O . ILE A 1 89 ? 7.168 -16.297 -11.828 1 98.5 89 ILE A O 1
ATOM 726 N N . THR A 1 90 ? 5.98 -14.391 -11.992 1 98.31 90 THR A N 1
ATOM 727 C CA . THR A 1 90 ? 6.738 -13.922 -13.148 1 98.31 90 THR A CA 1
ATOM 728 C C . THR A 1 90 ? 7.953 -13.117 -12.703 1 98.31 90 THR A C 1
ATOM 730 O O . THR A 1 90 ? 8.117 -12.828 -11.508 1 98.31 90 THR A O 1
ATOM 733 N N . ALA A 1 91 ? 8.812 -12.75 -13.695 1 97.81 91 ALA A N 1
ATOM 734 C CA . ALA A 1 91 ? 9.938 -11.859 -13.414 1 97.81 91 ALA A CA 1
ATOM 735 C C . ALA A 1 91 ? 9.445 -10.531 -12.852 1 97.81 91 ALA A C 1
ATOM 737 O O . ALA A 1 91 ? 10.047 -9.984 -11.922 1 97.81 91 ALA A O 1
ATOM 738 N N . ARG A 1 92 ? 8.359 -10.016 -13.398 1 97.25 92 ARG A N 1
ATOM 739 C CA . ARG A 1 92 ? 7.754 -8.781 -12.898 1 97.25 92 ARG A CA 1
ATOM 740 C C . ARG A 1 92 ? 7.281 -8.945 -11.461 1 97.25 92 ARG A C 1
ATOM 742 O O . ARG A 1 92 ? 7.543 -8.086 -10.617 1 97.25 92 ARG A O 1
ATOM 749 N N . GLY A 1 93 ? 6.629 -10.023 -11.188 1 98 93 GLY A N 1
ATOM 750 C CA . GLY A 1 93 ? 6.203 -10.297 -9.828 1 98 93 GLY A CA 1
ATOM 751 C C . GLY A 1 93 ? 7.355 -10.375 -8.844 1 98 93 GLY A C 1
ATOM 752 O O . GLY A 1 93 ? 7.277 -9.812 -7.75 1 98 93 GLY A O 1
ATOM 753 N N . LYS A 1 94 ? 8.398 -11.008 -9.234 1 98.12 94 LYS A N 1
ATOM 754 C CA . LYS A 1 94 ? 9.57 -11.164 -8.383 1 98.12 94 LYS A CA 1
ATOM 755 C C . LYS A 1 94 ? 10.2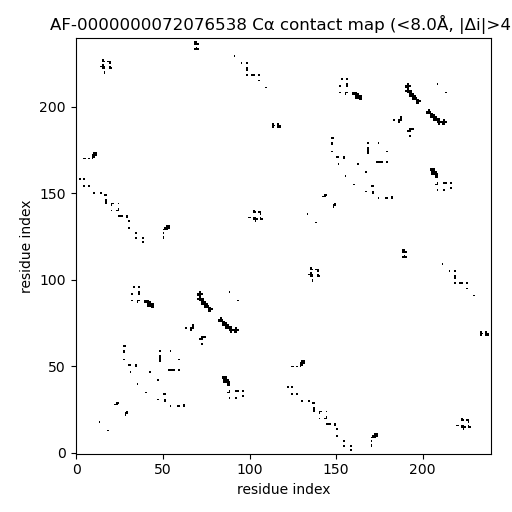11 -9.812 -8.07 1 98.12 94 LYS A C 1
ATOM 757 O O . LYS A 1 94 ? 10.75 -9.609 -6.98 1 98.12 94 LYS A O 1
ATOM 762 N N . SER A 1 95 ? 10.125 -8.945 -8.969 1 98 95 SER A N 1
ATOM 763 C CA . SER A 1 95 ? 10.781 -7.652 -8.836 1 98 95 SER A CA 1
ATOM 764 C C . SER A 1 95 ? 10.109 -6.797 -7.77 1 98 95 SER A C 1
ATOM 766 O O . SER A 1 95 ? 10.633 -5.75 -7.383 1 98 95 SER A O 1
ATOM 768 N N . LEU A 1 96 ? 8.992 -7.238 -7.219 1 97.56 96 LEU A N 1
ATOM 769 C CA . LEU A 1 96 ? 8.289 -6.551 -6.137 1 97.56 96 LEU A CA 1
ATOM 770 C C . LEU A 1 96 ? 9.047 -6.711 -4.82 1 97.56 96 LEU A C 1
ATOM 772 O O . LEU A 1 96 ? 8.812 -5.953 -3.875 1 97.56 96 LEU A O 1
ATOM 776 N N . ARG A 1 97 ? 9.891 -7.645 -4.703 1 97.38 97 ARG A N 1
ATOM 777 C CA . ARG A 1 97 ? 10.43 -8.086 -3.424 1 97.38 97 ARG A CA 1
ATOM 778 C C . ARG A 1 97 ? 11.117 -6.941 -2.689 1 97.38 97 ARG A C 1
ATOM 780 O O . ARG A 1 97 ? 10.82 -6.676 -1.523 1 97.38 97 ARG A O 1
ATOM 787 N N . PRO A 1 98 ? 12.031 -6.164 -3.311 1 97.44 98 PRO A N 1
ATOM 788 C CA . PRO A 1 98 ? 12.703 -5.086 -2.574 1 97.44 98 PRO A CA 1
ATOM 789 C C . PRO A 1 98 ? 11.719 -4.047 -2.037 1 97.44 98 PRO A C 1
ATOM 791 O O . PRO A 1 98 ? 11.922 -3.514 -0.941 1 97.44 98 PRO A O 1
ATOM 794 N N . THR A 1 99 ? 10.75 -3.781 -2.807 1 97.5 99 THR A N 1
ATOM 795 C CA . THR A 1 99 ? 9.75 -2.812 -2.375 1 97.5 99 THR A CA 1
ATOM 796 C C . THR A 1 99 ? 8.945 -3.352 -1.192 1 97.5 99 THR A C 1
ATOM 798 O O . THR A 1 99 ? 8.773 -2.66 -0.187 1 97.5 99 THR A O 1
ATOM 801 N N . LEU A 1 100 ? 8.523 -4.605 -1.282 1 96.94 100 LEU A N 1
ATOM 802 C CA . LEU A 1 100 ? 7.785 -5.23 -0.192 1 96.94 100 LEU A CA 1
ATOM 803 C C . LEU A 1 100 ? 8.641 -5.305 1.071 1 96.94 100 LEU A C 1
ATOM 805 O O . LEU A 1 100 ? 8.141 -5.078 2.176 1 96.94 100 LEU A O 1
ATOM 809 N N . ASP A 1 101 ? 9.883 -5.574 0.893 1 96.62 101 ASP A N 1
ATOM 810 C CA . ASP A 1 101 ? 10.797 -5.613 2.033 1 96.62 101 ASP A CA 1
ATOM 811 C C . ASP A 1 101 ? 10.898 -4.242 2.699 1 96.62 101 ASP A C 1
ATOM 813 O O . ASP A 1 101 ? 10.984 -4.148 3.926 1 96.62 101 ASP A O 1
ATOM 817 N N . SER A 1 102 ? 10.945 -3.197 1.924 1 97 102 SER A N 1
ATOM 818 C CA . SER A 1 102 ? 11.031 -1.845 2.465 1 97 102 SER A CA 1
ATOM 819 C C . SER A 1 102 ? 9.812 -1.511 3.316 1 97 102 SER A C 1
ATOM 821 O O . SER A 1 102 ? 9.93 -0.85 4.352 1 97 102 SER A O 1
ATOM 823 N N . LEU A 1 103 ? 8.617 -1.958 2.883 1 96.31 103 LEU A N 1
ATOM 824 C CA . LEU A 1 103 ? 7.41 -1.777 3.678 1 96.31 103 LEU A CA 1
ATOM 825 C C . LEU A 1 103 ? 7.543 -2.459 5.035 1 96.31 103 LEU A C 1
ATOM 827 O O . LEU A 1 103 ? 7.238 -1.86 6.07 1 96.31 103 LEU A O 1
ATOM 831 N N . ALA A 1 104 ? 7.988 -3.645 4.977 1 95.88 104 ALA A N 1
ATOM 832 C CA . ALA A 1 104 ? 8.141 -4.434 6.195 1 95.88 104 ALA A CA 1
ATOM 833 C C . ALA A 1 104 ? 9.133 -3.773 7.152 1 95.88 104 ALA A C 1
ATOM 835 O O . ALA A 1 104 ? 8.867 -3.658 8.352 1 95.88 104 ALA A O 1
ATOM 836 N N . ASP A 1 105 ? 10.234 -3.359 6.625 1 96.88 105 ASP A N 1
ATOM 837 C CA . ASP A 1 105 ? 11.289 -2.77 7.441 1 96.88 105 ASP A CA 1
ATOM 838 C C . ASP A 1 105 ? 10.805 -1.489 8.117 1 96.88 105 ASP A C 1
ATOM 840 O O . ASP A 1 105 ? 11.055 -1.28 9.312 1 96.88 105 ASP A O 1
ATOM 844 N N . TRP A 1 106 ? 10.172 -0.647 7.387 1 97.44 106 TRP A N 1
ATOM 845 C CA . TRP A 1 106 ? 9.656 0.584 7.973 1 97.44 106 TRP A CA 1
ATOM 846 C C . TRP A 1 106 ? 8.664 0.28 9.094 1 97.44 106 TRP A C 1
ATOM 848 O O . TRP A 1 106 ? 8.703 0.91 10.156 1 97.44 106 TRP A O 1
ATOM 858 N N . MET A 1 107 ? 7.82 -0.642 8.82 1 95.69 107 MET A N 1
ATOM 859 C CA . MET A 1 107 ? 6.809 -0.979 9.82 1 95.69 107 MET A CA 1
ATOM 860 C C . MET A 1 107 ? 7.453 -1.531 11.086 1 95.69 107 MET A C 1
ATOM 862 O O . MET A 1 107 ? 7.055 -1.176 12.195 1 95.69 107 MET A O 1
ATOM 866 N N . ARG A 1 108 ? 8.344 -2.389 10.891 1 94.75 108 ARG A N 1
ATOM 867 C CA . ARG A 1 108 ? 9.023 -2.98 12.039 1 94.75 108 ARG A CA 1
ATOM 868 C C . ARG A 1 108 ? 9.695 -1.911 12.891 1 94.75 108 ARG A C 1
ATOM 870 O O . ARG A 1 108 ? 9.711 -2.002 14.117 1 94.75 108 ARG A O 1
ATOM 877 N N . GLU A 1 109 ? 10.172 -0.935 12.281 1 95.56 109 GLU A N 1
ATOM 878 C CA . GLU A 1 109 ? 10.883 0.135 12.969 1 95.56 109 GLU A CA 1
ATOM 879 C C . GLU A 1 109 ? 9.922 1.079 13.68 1 95.56 109 GLU A C 1
ATOM 881 O O . GLU A 1 109 ? 10.234 1.618 14.742 1 95.56 109 GLU A O 1
ATOM 886 N N . ASN A 1 110 ? 8.711 1.249 13.141 1 95.75 110 ASN A N 1
ATOM 887 C CA . ASN A 1 110 ? 7.895 2.371 13.594 1 95.75 110 ASN A CA 1
ATOM 888 C C . ASN A 1 110 ? 6.609 1.893 14.266 1 95.75 110 ASN A C 1
ATOM 890 O O . ASN A 1 110 ? 5.961 2.652 14.992 1 95.75 110 ASN A O 1
ATOM 894 N N . ALA A 1 111 ? 6.203 0.668 14.094 1 90.44 111 ALA A N 1
ATOM 895 C CA . ALA A 1 111 ? 4.922 0.165 14.594 1 90.44 111 ALA A CA 1
ATOM 896 C C . ALA A 1 111 ? 4.852 0.249 16.109 1 90.44 111 ALA A C 1
ATOM 898 O O . ALA A 1 111 ? 3.84 0.681 16.672 1 90.44 111 ALA A O 1
ATOM 899 N N . PRO A 1 112 ? 5.84 -0.101 16.844 1 88.19 112 PRO A N 1
ATOM 900 C CA . PRO A 1 112 ? 5.758 -0.029 18.297 1 88.19 112 PRO A CA 1
ATOM 901 C C . PRO A 1 112 ? 5.473 1.383 18.812 1 88.19 112 PRO A C 1
ATOM 903 O O . PRO A 1 112 ? 4.664 1.564 19.719 1 88.19 112 PRO A O 1
ATOM 906 N N . ALA A 1 113 ? 6.066 2.373 18.203 1 87.62 113 ALA A N 1
ATOM 907 C CA . ALA A 1 113 ? 5.871 3.76 18.609 1 87.62 113 ALA A CA 1
ATOM 908 C C . ALA A 1 113 ? 4.48 4.258 18.234 1 87.62 113 ALA A C 1
ATOM 910 O O . ALA A 1 113 ? 3.9 5.094 18.922 1 87.62 113 ALA A O 1
ATOM 911 N N . MET A 1 114 ? 3.93 3.752 17.172 1 90.06 114 MET A N 1
ATOM 912 C CA . MET A 1 114 ? 2.621 4.191 16.703 1 90.06 114 MET A CA 1
ATOM 913 C C . MET A 1 114 ? 1.51 3.643 17.594 1 90.06 114 MET A C 1
ATOM 915 O O . MET A 1 114 ? 0.469 4.281 17.766 1 90.06 114 MET A O 1
ATOM 919 N N . GLU A 1 115 ? 1.717 2.482 18.062 1 81.38 115 GLU A N 1
ATOM 920 C CA . GLU A 1 115 ? 0.744 1.872 18.969 1 81.38 115 GLU A CA 1
ATOM 921 C C . GLU A 1 115 ? 0.706 2.596 20.312 1 81.38 115 GLU A C 1
ATOM 923 O O . GLU A 1 115 ? -0.328 2.617 20.984 1 81.38 115 GLU A O 1
ATOM 928 N N . SER A 1 116 ? 1.777 3.193 20.609 1 78.5 116 SER A N 1
ATOM 929 C CA . SER A 1 116 ? 1.858 3.926 21.875 1 78.5 116 SER A CA 1
ATOM 930 C C . SER A 1 116 ? 1.135 5.266 21.781 1 78.5 116 SER A C 1
ATOM 932 O O . SER A 1 116 ? 0.658 5.789 22.781 1 78.5 116 SER A O 1
ATOM 934 N N . VAL A 1 117 ? 1.039 5.828 20.656 1 73.94 117 VAL A N 1
ATOM 935 C CA . VAL A 1 117 ? 0.381 7.117 20.453 1 73.94 117 VAL A CA 1
ATOM 936 C C . VAL A 1 117 ? -1.133 6.945 20.547 1 73.94 117 VAL A C 1
ATOM 938 O O . VAL A 1 117 ? -1.829 7.805 21.094 1 73.94 117 VAL A O 1
ATOM 941 N N . GLN A 1 118 ? -1.592 5.84 20.031 1 66.56 118 GLN A N 1
ATOM 942 C CA . GLN A 1 118 ? -3.029 5.586 20.047 1 66.56 118 GLN A CA 1
ATOM 943 C C . GLN A 1 118 ? -3.523 5.336 21.469 1 66.56 118 GLN A C 1
ATOM 945 O O . GLN A 1 118 ? -4.668 5.645 21.797 1 66.56 1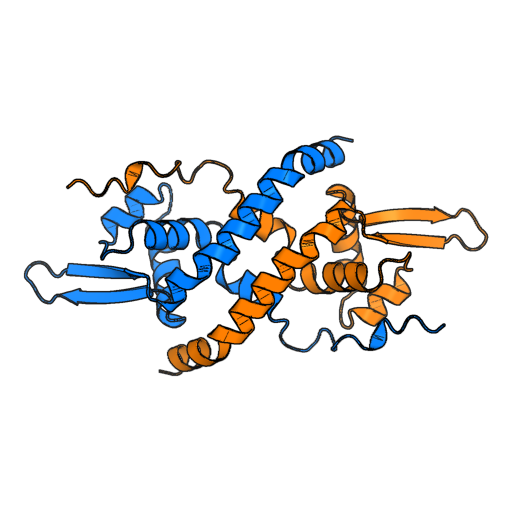18 GLN A O 1
ATOM 950 N N . ALA A 1 119 ? -2.594 4.793 22.25 1 58.12 119 ALA A N 1
ATOM 951 C CA . ALA A 1 119 ? -2.959 4.477 23.625 1 58.12 119 ALA A CA 1
ATOM 952 C C . ALA A 1 119 ? -3.061 5.738 24.469 1 58.12 119 ALA A C 1
ATOM 954 O O . ALA A 1 119 ? -3.707 5.742 25.516 1 58.12 119 ALA A O 1
ATOM 955 N N . ARG A 1 120 ? -2.631 6.906 23.969 1 47.09 120 ARG A N 1
ATOM 956 C CA . ARG A 1 120 ? -2.729 8.109 24.781 1 47.09 120 ARG A CA 1
ATOM 957 C C . ARG A 1 120 ? -3.928 8.961 24.359 1 47.09 120 ARG A C 1
ATOM 959 O O . ARG A 1 120 ? -4.301 8.977 23.188 1 47.09 120 ARG A O 1
ATOM 966 N N . MET B 1 1 ? 11.781 -33.094 -2.494 1 35.75 1 MET B N 1
ATOM 967 C CA . MET B 1 1 ? 12.156 -32.125 -1.46 1 35.75 1 MET B CA 1
ATOM 968 C C . MET B 1 1 ? 10.945 -31.312 -1.008 1 35.75 1 MET B C 1
ATOM 970 O O . MET B 1 1 ? 10.211 -30.766 -1.835 1 35.75 1 MET B O 1
ATOM 974 N N . ARG B 1 2 ? 10.367 -31.609 -0.026 1 42.19 2 ARG B N 1
ATOM 975 C CA . ARG B 1 2 ? 9.164 -31.047 0.581 1 42.19 2 ARG B CA 1
ATOM 976 C C . ARG B 1 2 ? 9.234 -29.516 0.631 1 42.19 2 ARG B C 1
ATOM 978 O O . ARG B 1 2 ? 10.172 -28.953 1.195 1 42.19 2 ARG B O 1
ATOM 985 N N . LYS B 1 3 ? 8.781 -28.906 -0.507 1 49.72 3 LYS B N 1
ATOM 986 C CA . LYS B 1 3 ? 8.953 -27.469 -0.682 1 49.72 3 LYS B CA 1
ATOM 987 C C . LYS B 1 3 ? 8.555 -26.703 0.582 1 49.72 3 LYS B C 1
ATOM 989 O O . LYS B 1 3 ? 7.473 -26.922 1.13 1 49.72 3 LYS B O 1
ATOM 994 N N . ASN B 1 4 ? 9.562 -26.578 1.495 1 45.53 4 ASN B N 1
ATOM 995 C CA . ASN B 1 4 ? 9.383 -25.969 2.809 1 45.53 4 ASN B CA 1
ATOM 996 C C . ASN B 1 4 ? 8.523 -24.719 2.729 1 45.53 4 ASN B C 1
ATOM 998 O O . ASN B 1 4 ? 9.023 -23.609 2.908 1 45.53 4 ASN B O 1
ATOM 1002 N N . ILE B 1 5 ? 7.641 -24.781 1.843 1 50.12 5 ILE B N 1
ATOM 1003 C CA . ILE B 1 5 ? 6.695 -23.688 1.705 1 50.12 5 ILE B CA 1
ATOM 1004 C C . ILE B 1 5 ? 6.148 -23.297 3.078 1 50.12 5 ILE B C 1
ATOM 1006 O O . ILE B 1 5 ? 5.836 -22.141 3.322 1 50.12 5 ILE B O 1
ATOM 1010 N N . PHE B 1 6 ? 6.059 -24.25 4.109 1 49.38 6 PHE B N 1
ATOM 1011 C CA . PHE B 1 6 ? 5.32 -24.125 5.359 1 49.38 6 PHE B CA 1
ATOM 1012 C C . PHE B 1 6 ? 6.051 -23.203 6.328 1 49.38 6 PHE B C 1
ATOM 1014 O O . PHE B 1 6 ? 5.504 -22.828 7.367 1 49.38 6 PHE B O 1
ATOM 1021 N N . LEU B 1 7 ? 7.281 -23.062 6.176 1 49.84 7 LEU B N 1
ATOM 1022 C CA . LEU B 1 7 ? 7.969 -22.375 7.266 1 49.84 7 LEU B CA 1
ATOM 1023 C C . LEU B 1 7 ? 7.676 -20.891 7.238 1 49.84 7 LEU B C 1
ATOM 1025 O O . LEU B 1 7 ? 8.383 -20.094 7.871 1 49.84 7 LEU B O 1
ATOM 1029 N N . LEU B 1 8 ? 6.902 -20.578 6.316 1 53.97 8 LEU B N 1
ATOM 1030 C CA . LEU B 1 8 ? 6.707 -19.141 6.348 1 53.97 8 LEU B CA 1
ATOM 1031 C C . LEU B 1 8 ? 5.691 -18.75 7.414 1 53.97 8 LEU B C 1
ATOM 1033 O O . LEU B 1 8 ? 4.82 -19.547 7.77 1 53.97 8 LEU B O 1
ATOM 1037 N N . PRO B 1 9 ? 6.035 -17.891 8.234 1 51.75 9 PRO B N 1
ATOM 1038 C CA . PRO B 1 9 ? 5.133 -17.516 9.32 1 51.75 9 PRO B CA 1
ATOM 1039 C C . PRO B 1 9 ? 3.664 -17.531 8.906 1 51.75 9 PRO B C 1
ATOM 1041 O O . PRO B 1 9 ? 3.35 -17.328 7.727 1 51.75 9 PRO B O 1
ATOM 1044 N N . THR B 1 10 ? 2.908 -18.188 9.75 1 51.81 10 THR B N 1
ATOM 1045 C CA . THR B 1 10 ? 1.468 -18.344 9.578 1 51.81 10 THR B CA 1
ATOM 1046 C C . THR B 1 10 ? 0.827 -17.016 9.18 1 51.81 10 THR B C 1
ATOM 1048 O O . THR B 1 10 ? 1.206 -15.953 9.68 1 51.81 10 THR B O 1
ATOM 1051 N N . ALA B 1 11 ? 0.15 -16.938 8.102 1 52.22 11 ALA B N 1
ATOM 1052 C CA . ALA B 1 11 ? -0.6 -15.812 7.566 1 52.22 11 ALA B CA 1
ATOM 1053 C C . ALA B 1 11 ? -1.307 -15.047 8.68 1 52.22 11 ALA B C 1
ATOM 1055 O O . ALA B 1 11 ? -1.717 -13.898 8.492 1 52.22 11 ALA B O 1
ATOM 1056 N N . GLY B 1 12 ? -1.597 -15.742 9.82 1 49.06 12 GLY B N 1
ATOM 1057 C CA . GLY B 1 12 ? -2.359 -15.109 10.883 1 49.06 12 GLY B CA 1
ATOM 1058 C C . GLY B 1 12 ? -1.625 -13.945 11.531 1 49.06 12 GLY B C 1
ATOM 1059 O O . GLY B 1 12 ? -2.229 -13.148 12.242 1 49.06 12 GLY B O 1
ATOM 1060 N N . SER B 1 13 ? -0.376 -14.086 11.594 1 58.16 13 SER B N 1
ATOM 1061 C CA . SER B 1 13 ? 0.328 -13.031 12.32 1 58.16 13 SER B CA 1
ATOM 1062 C C . SER B 1 13 ? 0.337 -11.727 11.531 1 58.16 13 SER B C 1
ATOM 1064 O O . SER B 1 13 ? 0.174 -11.727 10.312 1 58.16 13 SER B O 1
ATOM 1066 N N . GLU B 1 14 ? 0.273 -10.594 12.227 1 72.81 14 GLU B N 1
ATOM 1067 C CA . GLU B 1 14 ? 0.208 -9.258 11.641 1 72.81 14 GLU B CA 1
ATOM 1068 C C . GLU B 1 14 ? 1.327 -9.039 10.625 1 72.81 14 GLU B C 1
ATOM 1070 O O . GLU B 1 14 ? 2.506 -9.039 10.984 1 72.81 14 GLU B O 1
ATOM 1075 N N . CYS B 1 15 ? 1.083 -9.242 9.391 1 86 15 CYS B N 1
ATOM 1076 C CA . CYS B 1 15 ? 2.033 -8.992 8.312 1 86 15 CYS B CA 1
ATOM 1077 C C . CYS B 1 15 ? 2.42 -7.52 8.25 1 86 15 CYS B C 1
ATOM 1079 O O . CYS B 1 15 ? 1.572 -6.66 8.008 1 86 15 CYS B O 1
ATOM 1081 N N . PRO B 1 16 ? 3.658 -7.27 8.609 1 91.5 16 PRO B N 1
ATOM 1082 C CA . PRO B 1 16 ? 4.105 -5.875 8.633 1 91.5 16 PRO B CA 1
ATOM 1083 C C . PRO B 1 16 ? 3.812 -5.145 7.324 1 91.5 16 PRO B C 1
ATOM 1085 O O . PRO B 1 16 ? 3.453 -3.963 7.336 1 91.5 16 PRO B O 1
ATOM 1088 N N . MET B 1 17 ? 3.947 -5.871 6.262 1 94.25 17 MET B N 1
ATOM 1089 C CA . MET B 1 17 ? 3.693 -5.23 4.973 1 94.25 17 MET B CA 1
ATOM 1090 C C . MET B 1 17 ? 2.232 -4.805 4.859 1 94.25 17 MET B C 1
ATOM 1092 O O . MET B 1 17 ? 1.94 -3.701 4.395 1 94.25 17 MET B O 1
ATOM 1096 N N . VAL B 1 18 ? 1.402 -5.656 5.312 1 92.94 18 VAL B N 1
ATOM 1097 C CA . VAL B 1 18 ? -0.024 -5.348 5.273 1 92.94 18 VAL B CA 1
ATOM 1098 C C . VAL B 1 18 ? -0.323 -4.16 6.188 1 92.94 18 VAL B C 1
ATOM 1100 O O . VAL B 1 18 ? -1.116 -3.285 5.836 1 92.94 18 VAL B O 1
ATOM 1103 N N . GLY B 1 19 ? 0.309 -4.129 7.328 1 92.69 19 GLY B N 1
ATOM 1104 C CA . GLY B 1 19 ? 0.175 -2.982 8.211 1 92.69 19 GLY B CA 1
ATOM 1105 C C . GLY B 1 19 ? 0.55 -1.67 7.547 1 92.69 19 GLY B C 1
ATOM 1106 O O . GLY B 1 19 ? -0.137 -0.662 7.723 1 92.69 19 GLY B O 1
ATOM 1107 N N . PHE B 1 20 ? 1.619 -1.751 6.82 1 95.06 20 PHE B N 1
ATOM 1108 C CA . PHE B 1 20 ? 2.059 -0.56 6.102 1 95.06 20 PHE B CA 1
ATOM 1109 C C . PHE B 1 20 ? 1.026 -0.145 5.059 1 95.06 20 PHE B C 1
ATOM 1111 O O . PHE B 1 20 ? 0.673 1.032 4.965 1 95.06 20 PHE B O 1
ATOM 1118 N N . VAL B 1 21 ? 0.569 -1.108 4.344 1 94.81 21 VAL B N 1
ATOM 1119 C CA . VAL B 1 21 ? -0.396 -0.829 3.283 1 94.81 21 VAL B CA 1
ATOM 1120 C C . VAL B 1 21 ? -1.661 -0.221 3.885 1 94.81 21 VAL B C 1
ATOM 1122 O O . VAL B 1 21 ? -2.221 0.732 3.336 1 94.81 21 VAL B O 1
ATOM 1125 N N . ASN B 1 22 ? -2.029 -0.654 5.016 1 92.44 22 ASN B N 1
ATOM 1126 C CA . ASN B 1 22 ? -3.217 -0.129 5.68 1 92.44 22 ASN B CA 1
ATOM 1127 C C . ASN B 1 22 ? -3.031 1.33 6.09 1 92.44 22 ASN B C 1
ATOM 1129 O O . ASN B 1 22 ? -3.992 2.104 6.098 1 92.44 22 ASN B O 1
ATOM 1133 N N . LEU B 1 23 ? -1.86 1.692 6.352 1 93.44 23 LEU B N 1
ATOM 1134 C CA . LEU B 1 23 ? -1.524 3.051 6.766 1 93.44 23 LEU B CA 1
ATOM 1135 C C . LEU B 1 23 ? -1.714 4.035 5.617 1 93.44 23 LEU B C 1
ATOM 1137 O O . LEU B 1 23 ? -2.133 5.172 5.832 1 93.44 23 LEU B O 1
ATOM 1141 N N . ILE B 1 24 ? -1.472 3.506 4.426 1 94.56 24 ILE B N 1
ATOM 1142 C CA . ILE B 1 24 ? -1.423 4.453 3.314 1 94.56 24 ILE B CA 1
ATOM 1143 C C . ILE B 1 24 ? -2.488 4.09 2.281 1 94.56 24 ILE B C 1
ATOM 1145 O O . ILE B 1 24 ? -2.49 4.625 1.171 1 94.56 24 ILE B O 1
ATOM 1149 N N . ALA B 1 25 ? -3.326 3.188 2.635 1 93.25 25 ALA B N 1
ATOM 1150 C CA . ALA B 1 25 ? -4.391 2.791 1.717 1 93.25 25 ALA B CA 1
ATOM 1151 C C . ALA B 1 25 ? -5.398 3.92 1.524 1 93.25 25 ALA B C 1
ATOM 1153 O O . ALA B 1 25 ? -5.555 4.777 2.398 1 93.25 25 ALA B O 1
ATOM 1154 N N . GLY B 1 26 ? -6.109 3.857 0.365 1 89.38 26 GLY B N 1
ATOM 1155 C CA . GLY B 1 26 ? -7.098 4.867 0.029 1 89.38 26 GLY B CA 1
ATOM 1156 C C . GLY B 1 26 ? -6.594 5.887 -0.975 1 89.38 26 GLY B C 1
ATOM 1157 O O . GLY B 1 26 ? -5.387 6 -1.197 1 89.38 26 GLY B O 1
ATOM 1158 N N . LYS B 1 27 ? -7.469 6.66 -1.372 1 90.5 27 LYS B N 1
ATOM 1159 C CA . LYS B 1 27 ? -7.188 7.562 -2.484 1 90.5 27 LYS B CA 1
ATOM 1160 C C . LYS B 1 27 ? -6.371 8.766 -2.02 1 90.5 27 LYS B C 1
ATOM 1162 O O . LYS B 1 27 ? -5.551 9.297 -2.775 1 90.5 27 LYS B O 1
ATOM 1167 N N . TRP B 1 28 ? -6.473 9.055 -0.692 1 95.25 28 TRP B N 1
ATOM 1168 C CA . TRP B 1 28 ? -6.035 10.391 -0.301 1 95.25 28 TRP B CA 1
ATOM 1169 C C . TRP B 1 28 ? -4.828 10.312 0.628 1 95.25 28 TRP B C 1
ATOM 1171 O O . TRP B 1 28 ? -4.117 11.305 0.811 1 95.25 28 TRP B O 1
ATOM 1181 N N . ALA B 1 29 ? -4.598 9.188 1.204 1 96.06 29 ALA B N 1
ATOM 1182 C CA . ALA B 1 29 ? -3.555 9.086 2.223 1 96.06 29 ALA B CA 1
ATOM 1183 C C . ALA B 1 29 ? -2.195 9.492 1.659 1 96.06 29 ALA B C 1
ATOM 1185 O O . ALA B 1 29 ? -1.534 10.383 2.199 1 96.06 29 ALA B O 1
ATOM 1186 N N . ILE B 1 30 ? -1.838 8.961 0.544 1 96.31 30 ILE B N 1
ATOM 1187 C CA . ILE B 1 30 ? -0.515 9.203 -0.02 1 96.31 30 ILE B CA 1
ATOM 1188 C C . ILE B 1 30 ? -0.433 10.641 -0.537 1 96.31 30 ILE B C 1
ATOM 1190 O O . ILE B 1 30 ? 0.506 11.367 -0.211 1 96.31 30 ILE B O 1
ATOM 1194 N N . PRO B 1 31 ? -1.406 11.156 -1.264 1 94.94 31 PRO B N 1
ATOM 1195 C CA . PRO B 1 31 ? -1.312 12.531 -1.746 1 94.94 31 PRO B CA 1
ATOM 1196 C C . PRO B 1 31 ? -1.159 13.547 -0.612 1 94.94 31 PRO B C 1
ATOM 1198 O O . PRO B 1 31 ? -0.41 14.516 -0.744 1 94.94 31 PRO B O 1
ATOM 1201 N N . ILE B 1 32 ? -1.796 13.281 0.479 1 96.69 32 ILE B N 1
ATOM 1202 C CA . ILE B 1 32 ? -1.718 14.203 1.605 1 96.69 32 ILE B CA 1
ATOM 1203 C C . ILE B 1 32 ? -0.35 14.086 2.275 1 96.69 32 ILE B C 1
ATOM 1205 O O . ILE B 1 32 ? 0.354 15.086 2.439 1 96.69 32 ILE B O 1
ATOM 1209 N N . LEU B 1 33 ? 0.053 12.867 2.594 1 97.31 33 LEU B N 1
ATOM 1210 C CA . LEU B 1 33 ? 1.309 12.648 3.305 1 97.31 33 LEU B CA 1
ATOM 1211 C C . LEU B 1 33 ? 2.494 13.133 2.475 1 97.31 33 LEU B C 1
ATOM 1213 O O . LEU B 1 33 ? 3.398 13.781 2.998 1 97.31 33 LEU B O 1
ATOM 1217 N N . TYR B 1 34 ? 2.438 12.773 1.238 1 95.69 34 TYR B N 1
ATOM 1218 C CA . TYR B 1 34 ? 3.559 13.141 0.381 1 95.69 34 TYR B CA 1
ATOM 1219 C C . TYR B 1 34 ? 3.688 14.656 0.27 1 95.69 34 TYR B C 1
ATOM 1221 O O . TYR B 1 34 ? 4.797 15.195 0.284 1 95.69 34 TYR B O 1
ATOM 1229 N N . ARG B 1 35 ? 2.586 15.375 0.188 1 95.19 35 ARG B N 1
ATOM 1230 C CA . ARG B 1 35 ? 2.602 16.828 0.15 1 95.19 35 ARG B CA 1
ATOM 1231 C C . ARG B 1 35 ? 3.164 17.406 1.445 1 95.19 35 ARG B C 1
ATOM 1233 O O . ARG B 1 35 ? 3.994 18.312 1.417 1 95.19 35 ARG B O 1
ATOM 1240 N N . LEU B 1 36 ? 2.732 16.875 2.518 1 97.31 36 LEU B N 1
ATOM 1241 C CA . LEU B 1 36 ? 3.225 17.344 3.812 1 97.31 36 LEU B CA 1
ATOM 1242 C C . LEU B 1 36 ? 4.727 17.109 3.934 1 97.31 36 LEU B C 1
ATOM 1244 O O . LEU B 1 36 ? 5.445 17.953 4.48 1 97.31 36 LEU B O 1
ATOM 1248 N N . ILE B 1 37 ? 5.164 15.992 3.42 1 97.12 37 ILE B N 1
ATOM 1249 C CA . ILE B 1 37 ? 6.586 15.68 3.439 1 97.12 37 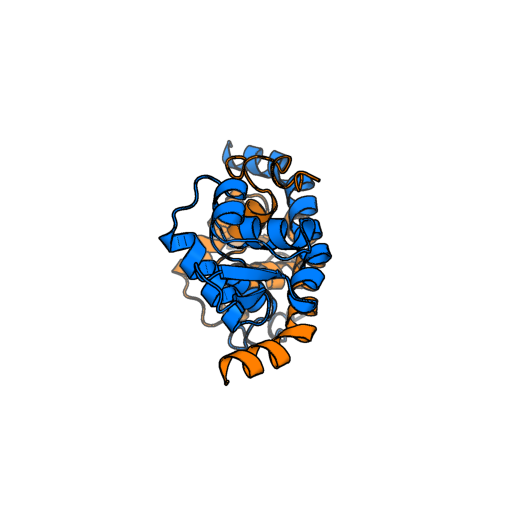ILE B CA 1
ATOM 1250 C C . ILE B 1 37 ? 7.359 16.703 2.613 1 97.12 37 ILE B C 1
ATOM 1252 O O . ILE B 1 37 ? 8.391 17.219 3.053 1 97.12 37 ILE B O 1
ATOM 1256 N N . LEU B 1 38 ? 6.867 17.047 1.498 1 94.12 38 LEU B N 1
ATOM 1257 C CA . LEU B 1 38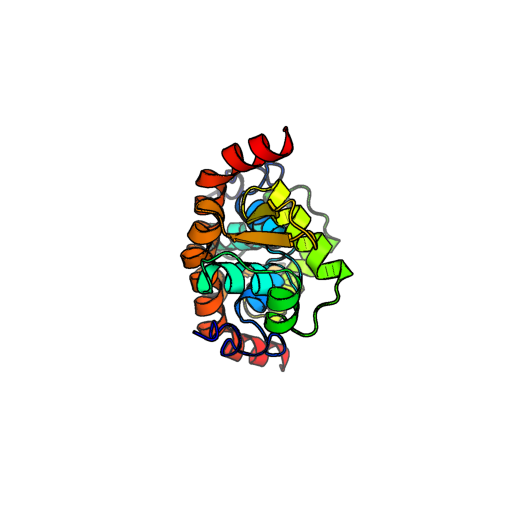 ? 7.547 17.969 0.604 1 94.12 38 LEU B CA 1
ATOM 1258 C C . LEU B 1 38 ? 7.543 19.391 1.179 1 94.12 38 LEU B C 1
ATOM 1260 O O . LEU B 1 38 ? 8.531 20.109 1.065 1 94.12 38 LEU B O 1
ATOM 1264 N N . ILE B 1 39 ? 6.391 19.812 1.72 1 94.31 39 ILE B N 1
ATOM 1265 C CA . ILE B 1 39 ? 6.289 21.141 2.32 1 94.31 39 ILE B CA 1
ATOM 1266 C C . ILE B 1 39 ? 7.23 21.234 3.52 1 94.31 39 ILE B C 1
ATOM 1268 O O . ILE B 1 39 ? 7.984 22.203 3.648 1 94.31 39 ILE B O 1
ATOM 1272 N N . ASP B 1 40 ? 7.164 20.219 4.426 1 96.25 40 ASP B N 1
ATOM 1273 C CA . ASP B 1 40 ? 8.016 20.078 5.602 1 96.25 40 ASP B CA 1
ATOM 1274 C C . ASP B 1 40 ? 7.977 21.328 6.469 1 96.25 40 ASP B C 1
ATOM 1276 O O . ASP B 1 40 ? 9.016 21.797 6.934 1 96.25 40 ASP B O 1
ATOM 1280 N N . GLU B 1 41 ? 6.973 22.016 6.523 1 97.19 41 GLU B N 1
ATOM 1281 C CA . GLU B 1 41 ? 6.648 23.172 7.355 1 97.19 41 GLU B CA 1
ATOM 1282 C C . GLU B 1 41 ? 5.188 23.156 7.793 1 97.19 41 GLU B C 1
ATOM 1284 O O . GLU B 1 41 ? 4.383 22.391 7.25 1 97.19 41 GLU B O 1
ATOM 1289 N N . PRO B 1 42 ? 4.848 23.922 8.85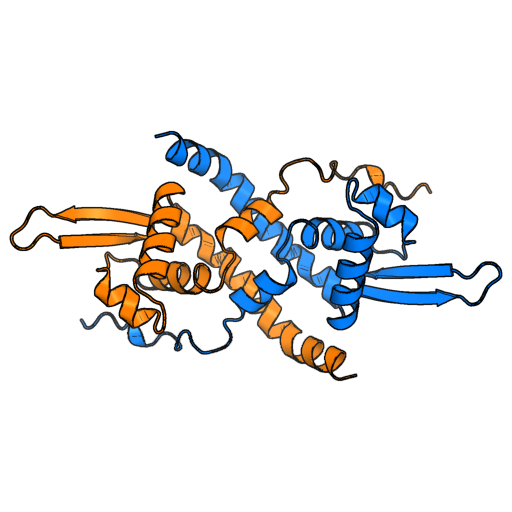9 1 97.94 42 PRO B N 1
ATOM 1290 C CA . PRO B 1 42 ? 3.439 23.984 9.258 1 97.94 42 PRO B CA 1
ATOM 1291 C C . PRO B 1 42 ? 2.533 24.484 8.133 1 97.94 42 PRO B C 1
ATOM 1293 O O . PRO B 1 42 ? 2.918 25.391 7.379 1 97.94 42 PRO B O 1
ATOM 1296 N N . VAL B 1 43 ? 1.363 23.859 8.062 1 97.38 43 VAL B N 1
ATOM 1297 C CA . VAL B 1 43 ? 0.422 24.219 7.008 1 97.38 43 VAL B CA 1
ATOM 1298 C C . VAL B 1 43 ? -0.992 24.297 7.582 1 97.38 43 VAL B C 1
ATOM 1300 O O . VAL B 1 43 ? -1.355 23.516 8.461 1 97.38 43 VAL B O 1
ATOM 1303 N N . ARG B 1 44 ? -1.705 25.281 7.043 1 97.19 44 ARG B N 1
ATOM 1304 C CA . ARG B 1 44 ? -3.098 25.391 7.465 1 97.19 44 ARG B CA 1
ATOM 1305 C C . ARG B 1 44 ? -3.992 24.453 6.672 1 97.19 44 ARG B C 1
ATOM 1307 O O . ARG B 1 44 ? -3.639 24.031 5.566 1 97.19 44 ARG B O 1
ATOM 1314 N N . PHE B 1 45 ? -5.184 24.172 7.289 1 97.5 45 PHE B N 1
ATOM 1315 C CA . PHE B 1 45 ? -6.141 23.25 6.703 1 97.5 45 PHE B CA 1
ATOM 1316 C C . PHE B 1 45 ? -6.5 23.656 5.285 1 97.5 45 PHE B C 1
ATOM 1318 O O . PHE B 1 45 ? -6.426 22.844 4.355 1 97.5 45 PHE B O 1
ATOM 1325 N N . SER B 1 46 ? -6.773 24.906 5.133 1 96.06 46 SER B N 1
ATOM 1326 C CA . SER B 1 46 ? -7.246 25.406 3.85 1 96.06 46 SER B CA 1
ATOM 1327 C C . SER B 1 46 ? -6.156 25.328 2.787 1 96.06 46 SER B C 1
ATOM 1329 O O . SER B 1 46 ? -6.438 25.047 1.621 1 96.06 46 SER B O 1
ATOM 1331 N N . GLU B 1 47 ? -4.953 25.594 3.139 1 95.12 47 GLU B N 1
ATOM 1332 C CA . GLU B 1 47 ? -3.814 25.5 2.232 1 95.12 47 GLU B CA 1
ATOM 1333 C C . GLU B 1 47 ? -3.596 24.062 1.771 1 95.12 47 GLU B C 1
ATOM 1335 O O . GLU B 1 47 ? -3.344 23.812 0.591 1 95.12 47 GLU B O 1
ATOM 1340 N N . LEU B 1 48 ? -3.691 23.172 2.719 1 95.62 48 LEU B N 1
ATOM 1341 C CA . LEU B 1 48 ? -3.529 21.75 2.398 1 95.62 48 LEU B CA 1
ATOM 1342 C C . LEU B 1 48 ? -4.66 21.266 1.5 1 95.62 48 LEU B C 1
ATOM 1344 O O . LEU B 1 48 ? -4.422 20.516 0.549 1 95.62 48 LEU B O 1
ATOM 1348 N N . GLN B 1 49 ? -5.828 21.688 1.812 1 95.62 49 GLN B N 1
ATOM 1349 C CA . GLN B 1 49 ? -6.977 21.312 1 1 95.62 49 GLN B CA 1
ATOM 1350 C C . GLN B 1 49 ? -6.801 21.75 -0.449 1 95.62 49 GLN B C 1
ATOM 1352 O O . GLN B 1 49 ? -7.086 21 -1.378 1 95.62 49 GLN B O 1
ATOM 1357 N N . ARG B 1 50 ? -6.297 22.938 -0.669 1 93.38 50 ARG B N 1
ATOM 1358 C CA . ARG B 1 50 ? -6.051 23.469 -2.008 1 93.38 50 ARG B CA 1
ATOM 1359 C C . ARG B 1 50 ? -4.969 22.672 -2.723 1 93.38 50 ARG B C 1
ATOM 1361 O O . ARG B 1 50 ? -5.086 22.391 -3.916 1 93.38 50 ARG B O 1
ATOM 1368 N N . ALA B 1 51 ? -4.016 22.312 -1.984 1 91.38 51 ALA B N 1
ATOM 1369 C CA . ALA B 1 51 ? -2.867 21.609 -2.551 1 91.38 51 ALA B CA 1
ATOM 1370 C C . ALA B 1 51 ? -3.248 20.188 -2.98 1 91.38 51 ALA B C 1
ATOM 1372 O O . ALA B 1 51 ? -2.586 19.594 -3.832 1 91.38 51 ALA B O 1
ATOM 1373 N N . VAL B 1 52 ? -4.242 19.594 -2.344 1 92.75 52 VAL B N 1
ATOM 1374 C CA . VAL B 1 52 ? -4.625 18.219 -2.643 1 92.75 52 VAL B CA 1
ATOM 1375 C C . VAL B 1 52 ? -5.988 18.203 -3.332 1 92.75 52 VAL B C 1
ATOM 1377 O O . VAL B 1 52 ? -6.68 17.188 -3.32 1 92.75 52 VAL B O 1
ATOM 1380 N N . ASP B 1 53 ? -6.297 19.234 -4.035 1 90.75 53 ASP B N 1
ATOM 1381 C CA . ASP B 1 53 ? -7.559 19.312 -4.762 1 90.75 53 ASP B CA 1
ATOM 1382 C C . ASP B 1 53 ? -7.645 18.234 -5.84 1 90.75 53 ASP B C 1
ATOM 1384 O O . ASP B 1 53 ? -6.641 17.906 -6.473 1 90.75 53 ASP B O 1
ATOM 1388 N N . PRO B 1 54 ? -8.977 17.578 -5.871 1 92 54 PRO B N 1
ATOM 1389 C CA . PRO B 1 54 ? -10.297 17.953 -5.355 1 92 54 PRO B CA 1
ATOM 1390 C C . PRO B 1 54 ? -10.719 17.109 -4.148 1 92 54 PRO B C 1
ATOM 1392 O O . PRO B 1 54 ? -11.781 16.5 -4.16 1 92 54 PRO B O 1
ATOM 1395 N N . ILE B 1 55 ? -10.109 17.125 -3.043 1 94.31 55 ILE B N 1
ATOM 1396 C CA . ILE B 1 55 ? -10.469 16.406 -1.828 1 94.31 55 ILE B CA 1
ATOM 1397 C C . ILE B 1 55 ? -11.562 17.172 -1.083 1 94.31 55 ILE B C 1
ATOM 1399 O O . ILE B 1 55 ? -11.562 18.406 -1.056 1 94.31 55 ILE B O 1
ATOM 1403 N N . THR B 1 56 ? -12.523 16.469 -0.473 1 97 56 THR B N 1
ATOM 1404 C CA . THR B 1 56 ? -13.547 17.109 0.352 1 97 56 THR B CA 1
ATOM 1405 C C . THR B 1 56 ? -12.984 17.453 1.728 1 97 56 THR B C 1
ATOM 1407 O O . THR B 1 56 ? -12 16.859 2.176 1 97 56 THR B O 1
ATOM 1410 N N . GLN B 1 57 ? -13.602 18.391 2.387 1 97.44 57 GLN B N 1
ATOM 1411 C CA . GLN B 1 57 ? -13.219 18.766 3.742 1 97.44 57 GLN B CA 1
ATOM 1412 C C . GLN B 1 57 ? -13.336 17.578 4.695 1 97.44 57 GLN B C 1
ATOM 1414 O O . GLN B 1 57 ? -12.469 17.375 5.551 1 97.44 57 GLN B O 1
ATOM 1419 N N . LYS B 1 58 ? -14.344 16.875 4.508 1 97.94 58 LYS B N 1
ATOM 1420 C CA . LYS B 1 58 ? -14.594 15.727 5.367 1 97.94 58 LYS B CA 1
ATOM 1421 C C . LYS B 1 58 ? -13.461 14.703 5.25 1 97.94 58 LYS B C 1
ATOM 1423 O O . LYS B 1 58 ? -12.961 14.211 6.262 1 97.94 58 LYS B O 1
ATOM 1428 N N . GLU B 1 59 ? -13.039 14.398 4.055 1 97.75 59 GLU B N 1
ATOM 1429 C CA . GLU B 1 59 ? -12 13.398 3.822 1 97.75 59 GLU B CA 1
ATOM 1430 C C . GLU B 1 59 ? -10.648 13.883 4.324 1 97.75 59 GLU B C 1
ATOM 1432 O O . GLU B 1 59 ? -9.867 13.109 4.883 1 97.75 59 GLU B O 1
ATOM 1437 N N . LEU B 1 60 ? -10.375 15.133 4.117 1 98 60 LEU B N 1
ATOM 1438 C CA . LEU B 1 60 ? -9.117 15.68 4.625 1 98 60 LEU B CA 1
ATOM 1439 C C . LEU B 1 60 ? -9.078 15.625 6.148 1 98 60 LEU B C 1
ATOM 1441 O O . LEU B 1 60 ? -8.07 15.219 6.73 1 98 60 LEU B O 1
ATOM 1445 N N . THR B 1 61 ? -10.188 15.992 6.789 1 98.25 61 THR B N 1
ATOM 1446 C CA . THR B 1 61 ? -10.281 15.922 8.242 1 98.25 61 THR B CA 1
ATOM 1447 C C . THR B 1 61 ? -10.062 14.492 8.727 1 98.25 61 THR B C 1
ATOM 1449 O O . THR B 1 61 ? -9.281 14.266 9.656 1 98.25 61 THR B O 1
ATOM 1452 N N . ARG B 1 62 ? -10.703 13.609 8.102 1 97.94 62 ARG B N 1
ATOM 1453 C CA . ARG B 1 62 ? -10.594 12.195 8.477 1 97.94 62 ARG B CA 1
ATOM 1454 C C . ARG B 1 62 ? -9.148 11.711 8.367 1 97.94 62 ARG B C 1
ATOM 1456 O O . ARG B 1 62 ? -8.648 11.055 9.281 1 97.94 62 ARG B O 1
ATOM 1463 N N . GLN B 1 63 ? -8.484 12.047 7.297 1 98 63 GLN B N 1
ATOM 1464 C CA . GLN B 1 63 ? -7.105 11.609 7.082 1 98 63 GLN B CA 1
ATOM 1465 C C . GLN B 1 63 ? -6.164 12.227 8.109 1 98 63 GLN B C 1
ATOM 1467 O O . GLN B 1 63 ? -5.312 11.531 8.672 1 98 63 GLN B O 1
ATOM 1472 N N . LEU B 1 64 ? -6.312 13.484 8.336 1 98.19 64 LEU B N 1
ATOM 1473 C CA . LEU B 1 64 ? -5.438 14.188 9.273 1 98.19 64 LEU B CA 1
ATOM 1474 C C . LEU B 1 64 ? -5.59 13.633 10.688 1 98.19 64 LEU B C 1
ATOM 1476 O O . LEU B 1 64 ? -4.605 13.484 11.406 1 98.19 64 LEU B O 1
ATOM 1480 N N . ARG B 1 65 ? -6.812 13.312 11.031 1 97.56 65 ARG B N 1
ATOM 1481 C CA . ARG B 1 65 ? -7.055 12.688 12.328 1 97.56 65 ARG B CA 1
ATOM 1482 C C . ARG B 1 65 ? -6.352 11.344 12.43 1 97.56 65 ARG B C 1
ATOM 1484 O O . ARG B 1 65 ? -5.742 11.031 13.453 1 97.56 65 ARG B O 1
ATOM 1491 N N . GLN B 1 66 ? -6.426 10.57 11.43 1 96.62 66 GLN B N 1
ATOM 1492 C CA . GLN B 1 66 ? -5.777 9.258 11.414 1 96.62 66 GLN B CA 1
ATOM 1493 C C . GLN B 1 66 ? -4.262 9.398 11.492 1 96.62 66 GLN B C 1
ATOM 1495 O O . GLN B 1 66 ? -3.602 8.656 12.219 1 96.62 66 GLN B O 1
ATOM 1500 N N . PHE B 1 67 ? -3.754 10.359 10.758 1 97.69 67 PHE B N 1
ATOM 1501 C CA . PHE B 1 67 ? -2.312 10.578 10.773 1 97.69 67 PHE B CA 1
ATOM 1502 C C . PHE B 1 67 ? -1.847 11.039 12.148 1 97.69 67 PHE B C 1
ATOM 1504 O O . PHE B 1 67 ? -0.781 10.633 12.617 1 97.69 67 PHE B O 1
ATOM 1511 N N . GLU B 1 68 ? -2.643 11.898 12.727 1 97.62 68 GLU B N 1
ATOM 1512 C CA . GLU B 1 68 ? -2.324 12.367 14.07 1 97.62 68 GLU B CA 1
ATOM 1513 C C . GLU B 1 68 ? -2.336 11.211 15.07 1 97.62 68 GLU B C 1
ATOM 1515 O O . GLU B 1 68 ? -1.418 11.086 15.883 1 97.62 68 GLU B O 1
ATOM 1520 N N . ALA B 1 69 ? -3.301 10.359 14.984 1 95.31 69 ALA B N 1
ATOM 1521 C CA . ALA B 1 69 ? -3.449 9.219 15.883 1 95.31 69 ALA B CA 1
ATOM 1522 C C . ALA B 1 69 ? -2.281 8.25 15.742 1 95.31 69 ALA B C 1
ATOM 1524 O O . ALA B 1 69 ? -1.934 7.539 16.688 1 95.31 69 ALA B O 1
ATOM 1525 N N . ARG B 1 70 ? -1.607 8.281 14.594 1 95.25 70 ARG B N 1
ATOM 1526 C CA . ARG B 1 70 ? -0.511 7.355 14.328 1 95.25 70 ARG B CA 1
ATOM 1527 C C . ARG B 1 70 ? 0.84 8.047 14.5 1 95.25 70 ARG B C 1
ATOM 1529 O O . ARG B 1 70 ? 1.883 7.457 14.203 1 95.25 70 ARG B O 1
ATOM 1536 N N . GLY B 1 71 ? 0.74 9.289 14.844 1 96.75 71 GLY B N 1
ATOM 1537 C CA . GLY B 1 71 ? 1.96 10.031 15.125 1 96.75 71 GLY B CA 1
ATOM 1538 C C . GLY B 1 71 ? 2.705 10.445 13.867 1 96.75 71 GLY B C 1
ATOM 1539 O O . GLY B 1 71 ? 3.91 10.711 13.914 1 96.75 71 GLY B O 1
ATOM 1540 N N . LEU B 1 72 ? 2.061 10.516 12.758 1 97.94 72 LEU B N 1
ATOM 1541 C CA . LEU B 1 72 ? 2.691 10.883 11.5 1 97.94 72 LEU B CA 1
ATOM 1542 C C . LEU B 1 72 ? 2.596 12.391 11.258 1 97.94 72 LEU B C 1
ATOM 1544 O O . LEU B 1 72 ? 3.377 12.953 10.492 1 97.94 72 LEU B O 1
ATOM 1548 N N . VAL B 1 73 ? 1.576 13.031 11.875 1 98.31 73 VAL B N 1
ATOM 1549 C CA . VAL B 1 73 ? 1.299 14.453 11.734 1 98.31 73 VAL B CA 1
ATOM 1550 C C . VAL B 1 73 ? 0.977 15.055 13.109 1 98.31 73 VAL B C 1
ATOM 1552 O O . VAL B 1 73 ? 0.32 14.414 13.93 1 98.31 73 VAL B O 1
ATOM 1555 N N . THR B 1 74 ? 1.439 16.25 13.328 1 98.31 74 THR B N 1
ATOM 1556 C CA . THR B 1 74 ? 1.052 16.969 14.531 1 98.31 74 THR B CA 1
ATOM 1557 C C . THR B 1 74 ? 0.004 18.031 14.203 1 98.31 74 THR B C 1
ATOM 1559 O O . THR B 1 74 ? -0.018 18.578 13.094 1 98.31 74 THR B O 1
ATOM 1562 N N . ARG B 1 75 ? -0.835 18.188 15.086 1 97.88 75 ARG B N 1
ATOM 1563 C CA . ARG B 1 75 ? -1.836 19.25 15.062 1 97.88 75 ARG B CA 1
ATOM 1564 C C . ARG B 1 75 ? -1.6 20.25 16.188 1 97.88 75 ARG B C 1
ATOM 1566 O O . ARG B 1 75 ? -1.627 19.875 17.359 1 97.88 75 ARG B O 1
ATOM 1573 N N . GLN B 1 76 ? -1.353 21.531 15.859 1 98 76 GLN B N 1
ATOM 1574 C CA . GLN B 1 76 ? -1.121 22.578 16.859 1 98 76 GLN B CA 1
ATOM 1575 C C . GLN B 1 76 ? -2.211 23.641 16.797 1 98 76 GLN B C 1
ATOM 1577 O O . GLN B 1 76 ? -2.486 24.203 15.734 1 98 76 GLN B O 1
ATOM 1582 N N . VAL B 1 77 ? -2.734 23.922 17.938 1 97.06 77 VAL B N 1
ATOM 1583 C CA . VAL B 1 77 ? -3.799 24.922 18.047 1 97.06 77 VAL B CA 1
ATOM 1584 C C . VAL B 1 77 ? -3.242 26.219 18.641 1 97.06 77 VAL B C 1
ATOM 1586 O O . VAL B 1 77 ? -2.504 26.188 19.625 1 97.06 77 VAL B O 1
ATOM 1589 N N . PHE B 1 78 ? -3.48 27.344 18.031 1 96.5 78 PHE B N 1
ATOM 1590 C CA . PHE B 1 78 ? -3.102 28.672 18.516 1 96.5 78 PHE B CA 1
ATOM 1591 C C . PHE B 1 78 ? -4.324 29.453 18.969 1 96.5 78 PHE B C 1
ATOM 1593 O O . PHE B 1 78 ? -5.23 29.719 18.188 1 96.5 78 PHE B O 1
ATOM 1600 N N . ALA B 1 79 ? -4.352 29.797 20.203 1 94.06 79 ALA B N 1
ATOM 1601 C CA . ALA B 1 79 ? -5.457 30.531 20.797 1 94.06 79 ALA B CA 1
ATOM 1602 C C . ALA B 1 79 ? -5.359 32.031 20.469 1 94.06 79 ALA B C 1
ATOM 1604 O O . ALA B 1 79 ? -5.109 32.844 21.344 1 94.06 79 ALA B O 1
ATOM 1605 N N . GLU B 1 80 ? -5.414 32.375 19.359 1 93.56 80 GLU B N 1
ATOM 1606 C CA . GLU B 1 80 ? -5.441 33.75 18.891 1 93.56 80 GLU B CA 1
ATOM 1607 C C . GLU B 1 80 ? -6.809 34.125 18.312 1 93.56 80 GLU B C 1
ATOM 1609 O O . GLU B 1 80 ? -7.734 33.312 18.344 1 93.56 80 GLU B O 1
ATOM 1614 N N . VAL B 1 81 ? -7.074 35.406 18.125 1 92.56 81 VAL B N 1
ATOM 1615 C CA . VAL B 1 81 ? -8.32 35.875 17.531 1 92.56 81 VAL B CA 1
ATOM 1616 C C . VAL B 1 81 ? -8.062 36.375 16.109 1 92.56 81 VAL B C 1
ATOM 1618 O O . VAL B 1 81 ? -7.352 37.375 15.906 1 92.56 81 VAL B O 1
ATOM 1621 N N . PRO B 1 82 ? -8.617 35.406 15.141 1 93.31 82 PRO B N 1
ATOM 1622 C CA . PRO B 1 82 ? -9.344 34.156 15.188 1 93.31 82 PRO B CA 1
ATOM 1623 C C . PRO B 1 82 ? -8.438 32.969 15.469 1 93.31 82 PRO B C 1
ATOM 1625 O O . PRO B 1 82 ? -7.238 33 15.164 1 93.31 82 PRO B O 1
ATOM 1628 N N . PRO B 1 83 ? -9.039 31.938 16.062 1 95.06 83 PRO B N 1
ATOM 1629 C CA . PRO B 1 83 ? -8.211 30.75 16.344 1 95.06 83 PRO B CA 1
ATOM 1630 C C . PRO B 1 83 ? -7.562 30.172 15.094 1 95.06 83 PRO B C 1
ATOM 1632 O O . PRO B 1 83 ? -8.148 30.219 14.008 1 95.06 83 PRO B O 1
ATOM 1635 N N . ARG B 1 84 ? -6.371 29.594 15.281 1 94.69 84 ARG B N 1
ATOM 1636 C CA . ARG B 1 84 ? -5.621 29.047 14.156 1 94.69 84 ARG B CA 1
ATOM 1637 C C . ARG B 1 84 ? -5.086 27.656 14.477 1 94.69 84 ARG B C 1
ATOM 1639 O O . ARG B 1 84 ? -4.652 27.391 15.602 1 94.69 84 ARG B O 1
ATOM 1646 N N . VAL B 1 85 ? -5.207 26.781 13.453 1 97.56 85 VAL B N 1
ATOM 1647 C CA . VAL B 1 85 ? -4.664 25.422 13.578 1 97.56 85 VAL B CA 1
ATOM 1648 C C . VAL B 1 85 ? -3.662 25.172 12.453 1 97.56 85 VAL B C 1
ATOM 1650 O O . VAL B 1 85 ? -3.893 25.547 11.305 1 97.56 85 VAL B O 1
ATOM 1653 N N . GLU B 1 86 ? -2.562 24.516 12.875 1 98.38 86 GLU B N 1
ATOM 1654 C CA . GLU B 1 86 ? -1.56 24.141 11.883 1 98.38 86 GLU B CA 1
ATOM 1655 C C . GLU B 1 86 ? -1.218 22.656 11.969 1 98.38 86 GLU B C 1
ATOM 1657 O O . GLU B 1 86 ? -1.212 22.078 13.055 1 98.38 86 GLU B O 1
ATOM 1662 N N . TYR B 1 87 ? -0.934 22.094 10.859 1 98.56 87 TYR B N 1
ATOM 1663 C CA . TYR B 1 87 ? -0.505 20.703 10.734 1 98.56 87 TYR B CA 1
ATOM 1664 C C . TYR B 1 87 ? 0.931 20.625 10.227 1 98.56 87 TYR B C 1
ATOM 1666 O O . TYR B 1 87 ? 1.343 21.406 9.375 1 98.56 87 TYR B O 1
ATOM 1674 N N . GLN B 1 88 ? 1.643 19.672 10.773 1 98.44 88 GLN B N 1
ATOM 1675 C CA . GLN B 1 88 ? 3.021 19.484 10.336 1 98.44 88 GLN B CA 1
ATOM 1676 C C . GLN B 1 88 ? 3.416 18.016 10.359 1 98.44 88 GLN B C 1
ATOM 1678 O O . GLN B 1 88 ? 3.049 17.281 11.289 1 98.44 88 GLN B O 1
ATOM 1683 N N . ILE B 1 89 ? 4.16 17.625 9.352 1 98.5 89 ILE B N 1
ATOM 1684 C CA . ILE B 1 89 ? 4.684 16.266 9.289 1 98.5 89 ILE B CA 1
ATOM 1685 C C . ILE B 1 89 ? 5.699 16.047 10.406 1 98.5 89 ILE B C 1
ATOM 1687 O O . ILE B 1 89 ? 6.492 16.953 10.711 1 98.5 89 ILE B O 1
ATOM 1691 N N . THR B 1 90 ? 5.605 14.891 11.023 1 98.31 90 THR B N 1
ATOM 1692 C CA . THR B 1 90 ? 6.578 14.539 12.047 1 98.31 90 THR B CA 1
ATOM 1693 C C . THR B 1 90 ? 7.82 13.906 11.422 1 98.31 90 THR B C 1
ATOM 1695 O O . THR B 1 90 ? 7.844 13.633 10.227 1 98.31 90 THR B O 1
ATOM 1698 N N . ALA B 1 91 ? 8.859 13.68 12.289 1 97.81 91 ALA B N 1
ATOM 1699 C CA . ALA B 1 91 ? 10.039 12.945 11.844 1 97.81 91 ALA B CA 1
ATOM 1700 C C . ALA B 1 91 ? 9.664 11.547 11.344 1 97.81 91 ALA B C 1
ATOM 1702 O O . ALA B 1 91 ? 10.195 11.086 10.336 1 97.81 91 ALA B O 1
ATOM 1703 N N . ARG B 1 92 ? 8.742 10.898 12.031 1 97.31 92 ARG B N 1
ATOM 1704 C CA . ARG B 1 92 ? 8.25 9.586 11.617 1 97.31 92 ARG B CA 1
ATOM 1705 C C . ARG B 1 92 ? 7.559 9.664 10.266 1 97.31 92 ARG B C 1
ATOM 1707 O O . ARG B 1 92 ? 7.805 8.836 9.383 1 97.31 92 ARG B O 1
ATOM 1714 N N . GLY B 1 93 ? 6.738 10.633 10.094 1 98 93 GLY B N 1
ATOM 1715 C CA . GLY B 1 93 ? 6.086 10.836 8.812 1 98 93 GLY B CA 1
ATOM 1716 C C . GLY B 1 93 ? 7.062 11.055 7.676 1 98 93 GLY B C 1
ATOM 1717 O O . GLY B 1 93 ? 6.906 10.477 6.598 1 98 93 GLY B O 1
ATOM 1718 N N . LYS B 1 94 ? 8.055 11.836 7.918 1 98.12 94 LYS B N 1
ATOM 1719 C CA . LYS B 1 94 ? 9.055 12.141 6.906 1 98.12 94 LYS B CA 1
ATOM 1720 C C . LYS B 1 94 ? 9.828 10.891 6.496 1 98.12 94 LYS B C 1
ATOM 1722 O O . LYS B 1 94 ? 10.227 10.75 5.336 1 98.12 94 LYS B O 1
ATOM 1727 N N . SER B 1 95 ? 9.977 10.023 7.395 1 98 95 SER B N 1
ATOM 1728 C CA . SER B 1 95 ? 10.781 8.828 7.152 1 98 95 SER B CA 1
ATOM 1729 C C . SER B 1 95 ? 10.086 7.879 6.184 1 98 95 SER B C 1
ATOM 1731 O O . SER B 1 95 ? 10.688 6.914 5.711 1 98 95 SER B O 1
ATOM 1733 N N . LEU B 1 96 ? 8.852 8.164 5.809 1 97.56 96 LEU B N 1
ATOM 1734 C CA . LEU B 1 96 ? 8.109 7.375 4.828 1 97.56 96 LEU B CA 1
ATOM 1735 C C . LEU B 1 96 ? 8.633 7.625 3.42 1 97.56 96 LEU B C 1
ATOM 1737 O O . LEU B 1 96 ? 8.383 6.836 2.508 1 97.56 96 LEU B O 1
ATOM 1741 N N . ARG B 1 97 ? 9.32 8.664 3.191 1 97.31 97 ARG B N 1
ATOM 1742 C CA . ARG B 1 97 ? 9.609 9.172 1.853 1 97.31 97 ARG B CA 1
ATOM 1743 C C . ARG B 1 97 ? 10.336 8.117 1.019 1 97.31 97 ARG B C 1
ATOM 1745 O O . ARG B 1 97 ? 9.914 7.801 -0.095 1 97.31 97 ARG B O 1
ATOM 1752 N N . PRO B 1 98 ? 11.43 7.484 1.495 1 97.5 98 PRO B N 1
ATOM 1753 C CA . PRO B 1 98 ? 12.133 6.504 0.663 1 97.5 98 PRO B CA 1
ATOM 1754 C C . PRO B 1 98 ? 11.242 5.332 0.256 1 97.5 98 PRO B C 1
ATOM 1756 O O . PRO B 1 98 ? 11.359 4.824 -0.862 1 97.5 98 PRO B O 1
ATOM 1759 N N . THR B 1 99 ? 10.43 4.93 1.152 1 97.5 99 THR B N 1
ATOM 1760 C CA . THR B 1 99 ? 9.523 3.83 0.853 1 97.5 99 THR B CA 1
ATOM 1761 C C . THR B 1 99 ? 8.5 4.242 -0.199 1 97.5 99 THR B C 1
ATOM 1763 O O . THR B 1 99 ? 8.281 3.525 -1.179 1 97.5 99 THR B O 1
ATOM 1766 N N . LEU B 1 100 ? 7.922 5.43 -0.032 1 96.94 100 LEU B N 1
ATOM 1767 C CA . LEU B 1 100 ? 6.957 5.938 -1 1 96.94 100 LEU B CA 1
ATOM 1768 C C . LEU B 1 100 ? 7.602 6.117 -2.369 1 96.94 100 LEU B C 1
ATOM 1770 O O . LEU B 1 100 ? 6.984 5.816 -3.395 1 96.94 100 LEU B O 1
ATOM 1774 N N . ASP B 1 101 ? 8.82 6.559 -2.367 1 96.62 101 ASP B N 1
ATOM 1775 C CA . ASP B 1 101 ? 9.547 6.711 -3.623 1 96.62 101 ASP B CA 1
ATOM 1776 C C . ASP B 1 101 ? 9.742 5.363 -4.312 1 96.62 101 ASP B C 1
ATOM 1778 O O . ASP B 1 101 ? 9.664 5.27 -5.539 1 96.62 101 ASP B O 1
ATOM 1782 N N . SER B 1 102 ? 10.031 4.344 -3.562 1 96.94 102 SER B N 1
ATOM 1783 C CA . SER B 1 102 ? 10.227 3.01 -4.125 1 96.94 102 SER B CA 1
ATOM 1784 C C . SER B 1 102 ? 8.953 2.5 -4.793 1 96.94 102 SER B C 1
ATOM 1786 O O . SER B 1 102 ? 9.016 1.855 -5.844 1 96.94 102 SER B O 1
ATOM 1788 N N . LEU B 1 103 ? 7.793 2.783 -4.188 1 96.38 103 LEU B N 1
ATOM 1789 C CA . LEU B 1 103 ? 6.52 2.426 -4.801 1 96.38 103 LEU B CA 1
ATOM 1790 C C . LEU B 1 103 ? 6.359 3.107 -6.156 1 96.38 103 LEU B C 1
ATOM 1792 O O . LEU B 1 103 ? 5.996 2.463 -7.145 1 96.38 103 LEU B O 1
ATOM 1796 N N . ALA B 1 104 ? 6.637 4.344 -6.152 1 95.88 104 ALA B N 1
ATOM 1797 C CA . ALA B 1 104 ? 6.5 5.137 -7.371 1 95.88 104 ALA B CA 1
ATOM 1798 C C . ALA B 1 104 ? 7.426 4.613 -8.469 1 95.88 104 ALA B C 1
ATOM 1800 O O . ALA B 1 104 ? 7.008 4.453 -9.617 1 95.88 104 ALA B O 1
ATOM 1801 N N . ASP B 1 105 ? 8.633 4.363 -8.109 1 96.88 105 ASP B N 1
ATOM 1802 C CA . ASP B 1 105 ? 9.633 3.92 -9.078 1 96.88 105 ASP B CA 1
ATOM 1803 C C . ASP B 1 105 ? 9.242 2.58 -9.695 1 96.88 105 ASP B C 1
ATOM 1805 O O . ASP B 1 105 ? 9.344 2.395 -10.914 1 96.88 105 ASP B O 1
ATOM 1809 N N . TRP B 1 106 ? 8.844 1.658 -8.883 1 97.44 106 TRP B N 1
ATOM 1810 C CA . TRP B 1 106 ? 8.43 0.36 -9.406 1 97.44 106 TRP B CA 1
ATOM 1811 C C . TRP B 1 106 ? 7.254 0.511 -10.367 1 97.44 106 TRP B C 1
ATOM 1813 O O . TRP B 1 106 ? 7.23 -0.117 -11.43 1 97.44 106 TRP B O 1
ATOM 1823 N N . MET B 1 107 ? 6.332 1.31 -9.969 1 95.69 107 MET B N 1
ATOM 1824 C CA . MET B 1 107 ? 5.148 1.492 -10.805 1 95.69 107 MET B CA 1
ATOM 1825 C C . MET B 1 107 ? 5.523 2.117 -12.141 1 95.69 107 MET B C 1
ATOM 1827 O O . MET B 1 107 ? 5.023 1.698 -13.188 1 95.69 107 MET B O 1
ATOM 1831 N N . ARG B 1 108 ? 6.297 3.1 -12.07 1 94.69 108 ARG B N 1
ATOM 1832 C CA . ARG B 1 108 ? 6.715 3.773 -13.297 1 94.69 108 ARG B CA 1
ATOM 1833 C C . ARG B 1 108 ? 7.402 2.801 -14.25 1 94.69 108 ARG B C 1
ATOM 1835 O O . ARG B 1 108 ? 7.219 2.879 -15.469 1 94.69 108 ARG B O 1
ATOM 1842 N N . GLU B 1 109 ? 8.102 1.903 -13.727 1 95.62 109 GLU B N 1
ATOM 1843 C CA . GLU B 1 109 ? 8.852 0.938 -14.523 1 95.62 109 GLU B CA 1
ATOM 1844 C C . GLU B 1 109 ? 7.934 -0.139 -15.094 1 95.62 109 GLU B C 1
ATOM 1846 O O . GLU B 1 109 ? 8.164 -0.64 -16.203 1 95.62 109 GLU B O 1
ATOM 1851 N N . ASN B 1 110 ? 6.844 -0.471 -14.391 1 95.81 110 ASN B N 1
ATOM 1852 C CA . ASN B 1 110 ? 6.133 -1.699 -14.742 1 95.81 110 ASN B CA 1
ATOM 1853 C C . ASN B 1 110 ? 4.711 -1.412 -15.211 1 95.81 110 ASN B C 1
ATOM 1855 O O . ASN B 1 110 ? 4.082 -2.26 -15.844 1 95.81 110 ASN B O 1
ATOM 1859 N N . ALA B 1 111 ? 4.164 -0.255 -14.969 1 90.62 111 ALA B N 1
ATOM 1860 C CA . ALA B 1 111 ? 2.77 0.061 -15.273 1 90.62 111 ALA B CA 1
ATOM 1861 C C . ALA B 1 111 ? 2.494 -0.049 -16.766 1 90.62 111 ALA B C 1
ATOM 1863 O O . ALA B 1 111 ? 1.482 -0.624 -17.188 1 90.62 111 ALA B O 1
ATOM 1864 N N . PRO B 1 112 ? 3.312 0.428 -17.641 1 88.31 112 PRO B N 1
ATOM 1865 C CA . PRO B 1 112 ? 3.033 0.33 -19.078 1 88.31 112 PRO B CA 1
ATOM 1866 C C . PRO B 1 112 ? 2.879 -1.114 -19.547 1 88.31 112 PRO B C 1
ATOM 1868 O O . PRO B 1 112 ? 1.983 -1.415 -20.344 1 88.31 112 PRO B O 1
ATOM 1871 N N . ALA B 1 113 ? 3.691 -1.998 -19.016 1 87.75 113 ALA B N 1
ATOM 1872 C CA . ALA B 1 113 ? 3.635 -3.402 -19.422 1 87.75 113 ALA B CA 1
ATOM 1873 C C . ALA B 1 113 ? 2.396 -4.086 -18.859 1 87.75 113 ALA B C 1
ATOM 1875 O O . ALA B 1 113 ? 1.846 -5 -19.469 1 87.75 113 ALA B O 1
ATOM 1876 N N . MET B 1 114 ? 1.934 -3.652 -17.734 1 90 114 MET B N 1
ATOM 1877 C CA . MET B 1 114 ? 0.777 -4.266 -17.078 1 90 114 MET B CA 1
ATOM 1878 C C . MET B 1 114 ? -0.514 -3.881 -17.797 1 90 114 MET B C 1
ATOM 1880 O O . MET B 1 114 ? -1.472 -4.656 -17.812 1 90 114 MET B O 1
ATOM 1884 N N . GLU B 1 115 ? -0.539 -2.701 -18.281 1 81.38 115 GLU B N 1
ATOM 1885 C CA . GLU B 1 115 ? -1.706 -2.236 -19.016 1 81.38 115 GLU B CA 1
ATOM 1886 C C . GLU B 1 115 ? -1.834 -2.963 -20.359 1 81.38 115 GLU B C 1
ATOM 1888 O O . GLU B 1 115 ? -2.939 -3.125 -20.875 1 81.38 115 GLU B O 1
ATOM 1893 N N . SER B 1 116 ? -0.747 -3.416 -20.828 1 78.31 116 SER B N 1
ATOM 1894 C CA . SER B 1 116 ? -0.747 -4.137 -22.094 1 78.31 116 SER B CA 1
ATOM 1895 C C . SER B 1 116 ? -1.26 -5.562 -21.922 1 78.31 116 SER B C 1
ATOM 1897 O O . SER B 1 116 ? -1.805 -6.152 -22.844 1 78.31 116 SER B O 1
ATOM 1899 N N . VAL B 1 117 ? -1.117 -6.125 -20.781 1 73.62 117 VAL B N 1
ATOM 1900 C CA . VAL B 1 117 ? -1.555 -7.492 -20.516 1 73.62 117 VAL B CA 1
ATOM 1901 C C . VAL B 1 117 ? -3.076 -7.531 -20.391 1 73.62 117 VAL B C 1
ATOM 1903 O O . VAL B 1 117 ? -3.719 -8.477 -20.844 1 73.62 117 VAL B O 1
ATOM 1906 N N . GLN B 1 118 ? -3.594 -6.512 -19.766 1 66.69 118 GLN B N 1
ATOM 1907 C CA . GLN B 1 118 ? -5.039 -6.461 -19.578 1 66.69 118 GLN B CA 1
ATOM 1908 C C . GLN B 1 118 ? -5.766 -6.289 -20.906 1 66.69 118 GLN B C 1
ATOM 1910 O O . GLN B 1 118 ? -6.895 -6.758 -21.078 1 66.69 118 GLN B O 1
ATOM 1915 N N . ALA B 1 119 ? -5.047 -5.617 -21.797 1 58.38 119 ALA B N 1
ATOM 1916 C CA . ALA B 1 119 ? -5.652 -5.367 -23.109 1 58.38 119 ALA B CA 1
ATOM 1917 C C . ALA B 1 119 ? -5.699 -6.641 -23.938 1 58.38 119 ALA B C 1
ATOM 1919 O O . ALA B 1 119 ? -6.477 -6.738 -24.891 1 58.38 119 ALA B O 1
ATOM 1920 N N . ARG B 1 120 ? -5.055 -7.746 -23.516 1 46.59 120 ARG B N 1
ATOM 1921 C CA . ARG B 1 120 ? -5.102 -8.961 -24.328 1 46.59 120 ARG B CA 1
ATOM 1922 C C . ARG B 1 120 ? -6.086 -9.969 -23.75 1 46.59 120 ARG B C 1
ATOM 1924 O O . ARG B 1 120 ? -6.262 -10.039 -22.531 1 46.59 120 ARG B O 1
#

Solvent-accessible surface area (backbone atoms only — not comparable to full-atom values): 13387 Å² total; per-residue (Å²): 126,80,74,72,60,68,74,49,75,61,56,77,53,86,48,40,41,53,55,39,48,64,70,42,51,67,88,53,39,46,62,51,53,53,48,36,48,71,64,64,50,77,37,40,67,69,59,51,44,63,56,44,36,91,60,53,69,67,57,52,52,54,49,52,52,53,32,37,44,45,50,28,30,46,79,48,79,41,95,48,95,75,69,44,58,36,35,29,53,28,74,67,37,45,66,44,49,69,51,51,49,44,37,27,51,52,29,68,71,43,45,70,64,27,56,54,43,57,74,99,128,80,73,72,61,68,74,50,76,62,55,77,51,86,47,39,41,54,54,40,47,62,70,44,50,66,88,53,40,48,61,50,52,53,48,36,48,70,64,64,50,76,38,38,67,69,60,50,44,63,54,43,36,92,59,52,70,66,58,52,51,53,50,51,52,52,32,36,42,45,52,28,29,45,78,48,79,42,95,48,97,73,70,44,57,34,36,31,53,28,75,66,37,46,66,43,49,69,52,50,50,44,35,28,53,53,29,68,72,44,48,71,63,26,58,55,43,57,73,100

Nearest PDB structures (foldseek):
  4a5n-assembly2_D  TM=8.712E-01  e=5.669E-09  Bacillus subtilis
  7bzg-assembly3_J  TM=9.115E-01  e=1.361E-08  Bacillus subtilis subsp. subtilis str. 168
  1z7u-assembly1_B  TM=7.741E-01  e=1.201E-08  Enterococcus faecalis V583
  5hs8-assembly1_A  TM=8.301E-01  e=1.560E-07  Bacillus subtilis subsp. subtilis str. 168
  4hqe-assembly1_A  TM=8.513E-01  e=2.771E-06  Staphylococcus aureus

InterPro domains:
  IPR002577 Helix-turn-helix, HxlR type [PF01638] (23-112)
  IPR002577 Helix-turn-helix, HxlR type [PS51118] (15-115)
  IPR036388 Winged helix-like DNA-binding domain superfamily [G3DSA:1.10.10.10] (8-120)
  IPR036390 Winged helix DNA-binding domain superfamily [SSF46785] (11-116)

Foldseek 3Di:
DPPVPPPPPDPPPDDVVVVVCVLQDDDPRCVLLVVLLVVQDKDFLVRSCVSRPPDDSVVSVVNQVSCVVVVQKDWDWDPDVVIGIIIHGDPVSNVCVVVVVVVVVVCVVCVVVVVVVVVD/DPPVPPPPPDPPPDDVVVVVCVLQDDDPRCVLLVVLLVVQDKDFLVRSCVSRPPDDSVVSVVNQVSCVVVVQKDWDWDPDVVIGIIIHGDPVSNVCVVVVVVVVVVCVVCVVVVVVVVVD

Organism: Scandinavium goeteborgense (NCBI:txid1851514)

Secondary structure (DSSP, 8-state):
---TTTTS--TTS--HHHHHHHHH-STTHHHHHHHHHHH-S-EEHHHHHHHTTT--HHHHHHHHHHHHHTTSEEEEEE-SSS-EEEEEE-HHHHTTHHHHHHHHHHHHHHHHHHHHHHT-/---TTTTS--TTS--HHHHHHHHH-SSSHHHHHHHHHHH-S-B-HHHHHHHTTT--HHHHHHHHHHHHHTTSEEEEEE-SSS-EEEEEE-HHHHTTHHHHHHHHHHHHHHHHHHHHHHT-

Sequence (240 aa):
MRKNIFLLPTAGSECPMVGFVNLIAGKWAIPILYRLILIDEPVRFSELQRAVDPITQKELTRQLRQFEARGLVTRQVFAEVPPRVEYQITARGKSLRPTLDSLADWMRENAPAMESVQARMRKNIFLLPTAGSECPMVGFVNLIAGKWAIPILYRLILIDEPVRFSELQRAVDPITQKELTRQLRQFEARGLVTRQVFAEVPPRVEYQITARGKSLRPTLDSLADWMRENAPAMESVQAR